Protein AF-A0A938YAT7-F1 (afdb_monomer)

Nearest PDB structures (foldseek):
  5trc-assembly2_B  TM=2.584E-01  e=5.306E-01  Saccharomyces cerevisiae S288C
  5trc-assembly1_A  TM=3.096E-01  e=1.487E+00  Saccharomyces cerevisiae S288C
  1mae-assembly1_H  TM=3.888E-01  e=3.179E+00  Paracoccus versutus
  5cs4-assembly3_A  TM=3.099E-01  e=1.848E+00  Saccharomyces cerevisiae S288C
  5i6e-assembly1_A  TM=2.614E-01  e=2.060E+00  Saccharomyces cerevisiae S288C

Radius of gyration: 23.25 Å; Cα contacts (8 Å, |Δi|>4): 622; chains: 1; bounding box: 53×36×71 Å

Mean predicted aligned error: 13.46 Å

Organism: NCBI:txid2803911

pLDDT: mean 73.28, std 17.45, range [28.14, 95.75]

Foldseek 3Di:
DDPLPFFCWDAWEDDDQWIKTKGWDPPWDWDFPDPDFDQDVNDGHGDTDTDTFIWIWTAGNQLDIDPDIHGDPPDPPQPPDDQDADCPPVCNQWSWDDSDDPDDDDAQKTKTFGHDDPDPDQQQTFIWMWGADPVPRDIDDIQTPGGFQWDYKDDDDQKIWIWGWHDDPVDNSDTWIFIKIQRRVVRDIDTSYGSSPDRCPVVTDDQDPADPCNVVLLVVLQVQQQCQCQNDDDPNGGHHLDNQKAPWHWDWDDDPQQIKIKIWIDGPVDPPAIEIEIDGQADRNRHGDDDPCPSVVVSVCVVVVVQPWDQDPVRHTYD

Secondary structure (DSSP, 8-state):
-----PPEEEEEEE-SSEEEEEEEEEEEEEEESSSSPEEETTEEE--EEEEEEEEEEEEETT-PBPS--EEPP-------------TTSS-TTEEE--------S--SEEEEEETT-S--SGGGSEEEEEEB-TTT-PBPPPEEEEESEEEEEEEETTEEEEEEEEESTT-TT-EEEEEEEEETTTTEEEEEEEGGG---GGGSPPP-PPPTTHHHHHHHHHHHHHGGGG-EEETTEEE-SSTTEEEEEEEEES-TTS-EEEEEEEETTSTT-EEEEEEESB-TTS-B---TTHHHHHHHHHHS-----EE-TTS-EE-

Sequence (319 aa):
MDVQLPGLPRSIRPVGTGVDIQLDVPPWHRRPLHTTPRIVDGVELGTWELVWSSRTVHVGEDGEVADAVGPAPVGPQAARGRWQHVPDSGFPWLDAHWLEGPPIQPPPWSAGWVRGGPRRRIWDRPVLVIGRDPATGISRPFIDVGSGSPGCRGADGEDFWLVVDREVDRTPSRLRSELIRVAGSTGTWSVLADLSTIDLGGHGWPLGSRPVDAASYERAALEEFGSAAQYWRSEGKHRPLVDDLTDVRAELLGTWPDTVVRLSFALGRTPGRRYVHAREVWGERGEPALGEYDLLFLHERLSTGMTDVREGSDGELLV

Solvent-accessible surface area (backbone atoms only — not comparable to full-atom values): 18465 Å² total; per-residue (Å²): 131,86,79,78,64,47,36,51,70,64,42,40,41,68,51,92,72,27,33,36,32,33,24,36,22,50,48,66,44,75,40,71,74,55,85,76,65,46,69,55,98,79,44,76,47,67,60,65,43,75,48,65,49,51,32,26,37,39,31,38,76,86,24,52,66,51,91,65,73,38,79,44,77,92,62,80,79,76,66,84,62,74,93,54,86,53,90,79,74,86,41,96,49,42,55,40,64,76,71,93,64,81,92,63,73,83,63,48,58,49,54,32,35,71,57,87,61,97,60,92,52,68,52,70,34,50,27,34,36,34,42,29,43,84,90,77,64,48,70,49,77,75,36,75,78,45,55,16,40,77,61,34,52,31,69,54,94,56,38,36,37,35,32,34,38,26,72,42,88,88,36,95,87,40,64,41,38,31,36,32,42,34,41,53,93,78,64,47,71,48,77,43,36,62,46,43,74,50,86,44,74,95,67,26,72,82,64,59,78,83,54,92,57,44,71,58,52,54,47,51,52,37,52,55,54,50,33,36,66,45,56,41,74,61,95,86,41,69,34,39,54,44,94,48,60,38,81,70,45,45,44,79,41,81,51,86,52,66,24,27,40,38,35,34,30,30,40,64,93,47,74,98,45,43,37,37,34,76,43,56,44,32,34,81,60,54,44,88,48,71,55,102,49,57,67,57,52,51,30,52,31,64,73,71,67,63,59,76,65,40,81,43,100,84,69,32,28,38,91

Structure (mmCIF, N/CA/C/O backbone):
data_AF-A0A938YAT7-F1
#
_entry.id   AF-A0A938YAT7-F1
#
loop_
_atom_site.group_PDB
_atom_site.id
_atom_site.type_symbol
_atom_site.label_atom_id
_atom_site.label_alt_id
_atom_site.label_comp_id
_atom_site.label_asym_id
_atom_site.label_entity_id
_atom_site.label_seq_id
_atom_site.pdbx_PDB_ins_code
_atom_site.Cartn_x
_atom_site.Cartn_y
_atom_site.Cartn_z
_atom_site.occupancy
_atom_site.B_iso_or_equiv
_atom_site.auth_seq_id
_atom_site.auth_comp_id
_atom_site.auth_asym_id
_atom_site.auth_atom_id
_atom_site.pdbx_PDB_model_num
ATOM 1 N N . MET A 1 1 ? 1.282 -14.490 11.835 1.00 28.92 1 MET A N 1
ATOM 2 C CA . MET A 1 1 ? 1.040 -14.493 10.380 1.00 28.92 1 MET A CA 1
ATOM 3 C C . MET A 1 1 ? 1.798 -13.282 9.914 1.00 28.92 1 MET A C 1
ATOM 5 O O . MET A 1 1 ? 1.344 -12.189 10.210 1.00 28.92 1 MET A O 1
ATOM 9 N N . ASP A 1 2 ? 2.992 -13.486 9.368 1.00 30.12 2 ASP A N 1
ATOM 10 C CA . ASP A 1 2 ? 3.891 -12.386 9.026 1.00 30.12 2 ASP A CA 1
ATOM 11 C C . ASP A 1 2 ? 3.224 -11.566 7.923 1.00 30.12 2 ASP A C 1
ATOM 13 O O . ASP A 1 2 ? 2.961 -12.070 6.827 1.00 30.12 2 ASP A O 1
ATOM 17 N N . VAL A 1 3 ? 2.835 -10.334 8.244 1.00 34.41 3 VAL A N 1
ATOM 18 C CA . VAL A 1 3 ? 2.261 -9.427 7.256 1.00 34.41 3 VAL A CA 1
ATOM 19 C C . VAL A 1 3 ? 3.424 -8.949 6.396 1.00 34.41 3 VAL A C 1
ATOM 21 O O . VAL A 1 3 ? 4.154 -8.036 6.769 1.00 34.41 3 VAL A O 1
ATOM 24 N N . GLN A 1 4 ? 3.624 -9.592 5.244 1.00 43.28 4 GLN A N 1
ATOM 25 C CA . GLN A 1 4 ? 4.483 -9.047 4.199 1.00 43.28 4 GLN A CA 1
ATOM 26 C C . GLN A 1 4 ? 3.854 -7.736 3.730 1.00 43.28 4 GLN A C 1
ATOM 28 O O . GLN A 1 4 ? 2.861 -7.727 3.002 1.00 43.28 4 GLN A O 1
ATOM 33 N N . LEU A 1 5 ? 4.397 -6.618 4.202 1.00 47.03 5 LEU A N 1
ATOM 34 C CA . LEU A 1 5 ? 4.088 -5.319 3.634 1.00 47.03 5 LEU A CA 1
ATOM 35 C C . LEU A 1 5 ? 4.912 -5.205 2.343 1.00 47.03 5 LEU A C 1
ATOM 37 O O . LEU A 1 5 ? 6.145 -5.210 2.413 1.00 47.03 5 LEU A O 1
ATOM 41 N N . PRO A 1 6 ? 4.267 -5.160 1.165 1.00 56.28 6 PRO A N 1
ATOM 42 C CA . PRO A 1 6 ? 4.991 -5.125 -0.092 1.00 56.28 6 PRO A CA 1
ATOM 43 C C . PRO A 1 6 ? 5.802 -3.834 -0.168 1.00 56.28 6 PRO A C 1
ATOM 45 O O . PRO A 1 6 ? 5.319 -2.756 0.195 1.00 56.28 6 PRO A O 1
ATOM 48 N N . GLY A 1 7 ? 7.046 -3.938 -0.632 1.00 62.31 7 GLY A N 1
ATOM 49 C CA . GLY A 1 7 ? 7.855 -2.750 -0.852 1.00 62.31 7 GLY A CA 1
ATOM 50 C C . GLY A 1 7 ? 7.194 -1.853 -1.891 1.00 62.31 7 GLY A C 1
ATOM 51 O O . GLY A 1 7 ? 6.806 -2.330 -2.956 1.00 62.31 7 GLY A O 1
ATOM 52 N N . LEU A 1 8 ? 7.057 -0.558 -1.600 1.00 72.88 8 LEU A N 1
ATOM 53 C CA . LEU A 1 8 ? 6.429 0.364 -2.545 1.00 72.88 8 LEU A CA 1
ATOM 54 C C . LEU A 1 8 ? 7.444 0.744 -3.631 1.00 72.88 8 LEU A C 1
ATOM 56 O O . LEU A 1 8 ? 8.482 1.334 -3.317 1.00 72.88 8 LEU A O 1
ATOM 60 N N . PRO A 1 9 ? 7.184 0.429 -4.906 1.00 78.06 9 PRO A N 1
ATOM 61 C CA . PRO A 1 9 ? 8.131 0.706 -5.969 1.00 78.06 9 PRO A CA 1
ATOM 62 C C . PRO A 1 9 ? 8.243 2.205 -6.241 1.00 78.06 9 PRO A C 1
ATOM 64 O O . PRO A 1 9 ? 7.258 2.921 -6.418 1.00 78.06 9 PRO A O 1
ATOM 67 N N . ARG A 1 10 ? 9.486 2.683 -6.290 1.00 77.62 10 ARG A N 1
ATOM 68 C CA . ARG A 1 10 ? 9.827 4.105 -6.360 1.00 77.62 10 ARG A CA 1
ATOM 69 C C . ARG A 1 10 ? 10.434 4.504 -7.692 1.00 77.62 10 ARG A C 1
ATOM 71 O O . ARG A 1 10 ? 10.085 5.544 -8.246 1.00 77.62 10 ARG A O 1
ATOM 78 N N . SER A 1 11 ? 11.359 3.702 -8.201 1.00 81.31 11 SER A N 1
ATOM 79 C CA . SER A 1 11 ? 12.017 3.951 -9.479 1.00 81.31 11 SER A CA 1
ATOM 80 C C . SER A 1 11 ? 12.349 2.635 -10.170 1.00 81.31 11 SER A C 1
ATOM 82 O O . SER A 1 11 ? 12.509 1.608 -9.513 1.00 81.31 11 SER A O 1
ATOM 84 N N . ILE A 1 12 ? 12.413 2.682 -11.499 1.00 84.62 12 ILE A N 1
ATOM 85 C CA . ILE A 1 12 ? 12.887 1.588 -12.342 1.00 84.62 12 ILE A CA 1
ATOM 86 C C . ILE A 1 12 ? 14.059 2.127 -13.143 1.00 84.62 12 ILE A C 1
ATOM 88 O O . ILE A 1 12 ? 13.980 3.214 -13.722 1.00 84.62 12 ILE A O 1
ATOM 92 N N . ARG A 1 13 ? 15.134 1.353 -13.201 1.00 88.06 13 ARG A N 1
ATOM 93 C CA . ARG A 1 13 ? 16.298 1.634 -14.023 1.00 88.06 13 ARG A CA 1
ATOM 94 C C . ARG A 1 13 ? 16.648 0.386 -14.831 1.00 88.06 13 ARG A C 1
ATOM 96 O O . ARG A 1 13 ? 17.031 -0.609 -14.231 1.00 88.06 13 ARG A O 1
ATOM 103 N N . PRO A 1 14 ? 16.573 0.427 -16.165 1.00 86.88 14 PRO A N 1
ATOM 104 C CA . PRO A 1 14 ? 17.103 -0.649 -16.995 1.00 86.88 14 PRO A CA 1
ATOM 105 C C . PRO A 1 14 ? 18.610 -0.821 -16.784 1.00 86.88 14 PRO A C 1
ATOM 107 O O . PRO A 1 14 ? 19.353 0.168 -16.752 1.00 86.88 14 PRO A O 1
ATOM 110 N N . VAL A 1 15 ? 19.050 -2.066 -16.593 1.00 87.44 15 VAL A N 1
ATOM 111 C CA . VAL A 1 15 ? 20.457 -2.433 -16.381 1.00 87.44 15 VAL A CA 1
ATOM 112 C C . VAL A 1 15 ? 20.720 -3.792 -17.020 1.00 87.44 15 VAL A C 1
ATOM 114 O O . VAL A 1 15 ? 20.233 -4.814 -16.545 1.00 87.44 15 VAL A O 1
ATOM 117 N N . GLY A 1 16 ? 21.544 -3.816 -18.071 1.00 87.62 16 GLY A N 1
ATOM 118 C CA . GLY A 1 16 ? 21.910 -5.061 -18.747 1.00 87.62 16 GLY A CA 1
ATOM 119 C C . GLY A 1 16 ? 20.681 -5.786 -19.301 1.00 87.62 16 GLY A C 1
ATOM 120 O O . GLY A 1 16 ? 19.931 -5.207 -20.074 1.00 87.62 16 GLY A O 1
ATOM 121 N N . THR A 1 17 ? 20.489 -7.042 -18.897 1.00 86.81 17 THR A N 1
ATOM 122 C CA . THR A 1 17 ? 19.386 -7.922 -19.326 1.00 86.81 17 THR A CA 1
ATOM 123 C C . THR A 1 17 ? 18.217 -7.906 -18.337 1.00 86.81 17 THR A C 1
ATOM 125 O O . THR A 1 17 ? 17.656 -8.952 -18.007 1.00 86.81 17 THR A O 1
ATOM 128 N N . GLY A 1 18 ? 17.906 -6.752 -17.755 1.00 90.56 18 GLY A N 1
ATOM 129 C CA . GLY A 1 18 ? 16.902 -6.652 -16.703 1.00 90.56 18 GLY A CA 1
ATOM 130 C C . GLY A 1 18 ? 16.683 -5.224 -16.231 1.00 90.56 18 GLY A C 1
ATOM 131 O O . GLY A 1 18 ? 17.067 -4.249 -16.886 1.00 90.56 18 GLY A O 1
ATOM 132 N N . VAL A 1 19 ? 16.056 -5.098 -15.068 1.00 91.56 19 VAL A N 1
ATOM 133 C CA . VAL A 1 19 ? 15.796 -3.812 -14.427 1.00 91.56 19 VAL A CA 1
ATOM 134 C C . VAL A 1 19 ? 16.141 -3.840 -12.950 1.00 91.56 19 VAL A C 1
ATOM 136 O O . VAL A 1 19 ? 15.796 -4.760 -12.219 1.00 91.56 19 VAL A O 1
ATOM 139 N N . ASP A 1 20 ? 16.759 -2.762 -12.497 1.00 91.12 20 ASP A N 1
ATOM 140 C CA . ASP A 1 20 ? 16.884 -2.439 -11.088 1.00 91.12 20 ASP A CA 1
ATOM 141 C C . ASP A 1 20 ? 15.637 -1.671 -10.648 1.00 91.12 20 ASP A C 1
ATOM 143 O O . ASP A 1 20 ? 15.304 -0.614 -11.196 1.00 91.12 20 ASP A O 1
ATOM 147 N N . ILE A 1 21 ? 14.950 -2.192 -9.638 1.00 87.06 21 ILE A N 1
ATOM 148 C CA . ILE A 1 21 ? 13.774 -1.572 -9.037 1.00 87.06 21 ILE A CA 1
ATOM 149 C C . ILE A 1 21 ? 14.137 -1.112 -7.641 1.00 87.06 21 ILE A C 1
ATOM 151 O O . ILE A 1 21 ? 14.547 -1.898 -6.788 1.00 87.06 21 ILE A O 1
ATOM 155 N N . GLN A 1 22 ? 13.948 0.177 -7.391 1.00 86.56 22 GLN A N 1
ATOM 156 C CA . GLN A 1 22 ? 14.029 0.709 -6.045 1.00 86.56 22 GLN A CA 1
ATOM 157 C C . GLN A 1 22 ? 12.688 0.491 -5.344 1.00 86.56 22 GLN A C 1
ATOM 159 O O . GLN A 1 22 ? 11.690 1.092 -5.736 1.00 86.56 22 GLN A O 1
ATOM 164 N N . LEU A 1 23 ? 12.679 -0.332 -4.301 1.00 83.31 23 LEU A N 1
ATOM 165 C CA . LEU A 1 23 ? 11.528 -0.600 -3.445 1.00 83.31 23 LEU A CA 1
ATOM 166 C C . LEU A 1 23 ? 11.723 0.106 -2.102 1.00 83.31 23 LEU A C 1
ATOM 168 O O . LEU A 1 23 ? 12.770 -0.038 -1.466 1.00 83.31 23 LEU A O 1
ATOM 172 N N . ASP A 1 24 ? 10.735 0.882 -1.670 1.00 77.00 24 ASP A N 1
ATOM 173 C CA . ASP A 1 24 ? 10.691 1.416 -0.312 1.00 77.00 24 ASP A CA 1
ATOM 174 C C . ASP A 1 24 ? 10.359 0.272 0.644 1.00 77.00 24 ASP A C 1
ATOM 176 O O . ASP A 1 24 ? 9.369 -0.429 0.455 1.00 77.00 24 ASP A O 1
ATOM 180 N N . VAL A 1 25 ? 11.203 0.069 1.649 1.00 72.12 25 VAL A N 1
ATOM 181 C CA . VAL A 1 25 ? 11.036 -1.003 2.620 1.00 72.12 25 VAL A CA 1
ATOM 182 C C . VAL A 1 25 ? 10.192 -0.488 3.780 1.00 72.12 25 VAL A C 1
ATOM 184 O O . VAL A 1 25 ? 10.599 0.475 4.439 1.00 72.12 25 VAL A O 1
ATOM 187 N N . PRO A 1 26 ? 9.039 -1.108 4.056 1.00 64.44 26 PRO A N 1
ATOM 188 C CA . PRO A 1 26 ? 8.310 -0.847 5.281 1.00 64.44 26 PRO A CA 1
ATOM 189 C C . PRO A 1 26 ? 9.115 -1.361 6.489 1.00 64.44 26 PRO A C 1
ATOM 191 O O . PRO A 1 26 ? 9.806 -2.377 6.389 1.00 64.44 26 PRO A O 1
ATOM 194 N N . PRO A 1 27 ? 9.049 -0.688 7.643 1.00 57.31 27 PRO A N 1
ATOM 195 C CA . PRO A 1 27 ? 8.242 0.500 7.922 1.00 57.31 27 PRO A CA 1
ATOM 196 C C . PRO A 1 27 ? 8.768 1.836 7.340 1.00 57.31 27 PRO A C 1
ATOM 198 O O . PRO A 1 27 ? 9.974 2.084 7.275 1.00 57.31 27 PRO A O 1
ATOM 201 N N . TRP A 1 28 ? 7.837 2.726 6.981 1.00 61.62 28 TRP A N 1
ATOM 202 C CA . TRP A 1 28 ? 7.992 4.120 6.558 1.00 61.62 28 TRP A CA 1
ATOM 203 C C . TRP A 1 28 ? 7.483 5.059 7.668 1.00 61.62 28 TRP A C 1
ATOM 205 O O . TRP A 1 28 ? 6.301 5.240 7.926 1.00 61.62 28 TRP A O 1
ATOM 215 N N . HIS A 1 29 ? 8.401 5.740 8.334 1.00 58.00 29 HIS A N 1
ATOM 216 C CA . HIS A 1 29 ? 8.102 6.575 9.487 1.00 58.00 29 HIS A CA 1
ATOM 217 C C . HIS A 1 29 ? 7.623 7.971 9.085 1.00 58.00 29 HIS A C 1
ATOM 219 O O . HIS A 1 29 ? 8.336 8.701 8.407 1.00 58.00 29 HIS A O 1
ATOM 225 N N . ARG A 1 30 ? 6.476 8.420 9.597 1.00 53.16 30 ARG A N 1
ATOM 226 C CA . ARG A 1 30 ? 6.080 9.836 9.538 1.00 53.16 30 ARG A CA 1
ATOM 227 C C . ARG A 1 30 ? 6.566 10.578 10.786 1.00 53.16 30 ARG A C 1
ATOM 229 O O . ARG A 1 30 ? 6.193 10.257 11.906 1.00 53.16 30 ARG A O 1
ATOM 236 N N . ARG A 1 31 ? 7.393 11.601 10.603 1.00 57.81 31 ARG A N 1
ATOM 237 C CA . ARG A 1 31 ? 7.843 12.533 11.638 1.00 57.81 31 ARG A CA 1
ATOM 238 C C . ARG A 1 31 ? 7.182 13.890 11.408 1.00 57.81 31 ARG A C 1
ATOM 240 O O . ARG A 1 31 ? 7.302 14.411 10.306 1.00 57.81 31 ARG A O 1
ATOM 247 N N . PRO A 1 32 ? 6.530 14.523 12.387 1.00 55.72 32 PRO A N 1
ATOM 248 C CA . PRO A 1 32 ? 6.066 15.894 12.203 1.00 55.72 32 PRO A CA 1
ATOM 249 C C . PRO A 1 32 ? 7.278 16.835 12.067 1.00 55.72 32 PRO A C 1
ATOM 251 O O . PRO A 1 32 ? 8.190 16.809 12.895 1.00 55.72 32 PRO A O 1
ATOM 254 N N . LEU A 1 33 ? 7.311 17.651 11.007 1.00 54.34 33 LEU A N 1
ATOM 255 C CA . LEU A 1 33 ? 8.403 18.606 10.739 1.00 54.34 33 LEU A CA 1
ATOM 256 C C . LEU A 1 33 ? 8.333 19.859 11.629 1.00 54.34 33 LEU A C 1
ATOM 258 O O . LEU A 1 33 ? 9.331 20.558 11.807 1.00 54.34 33 LEU A O 1
ATOM 262 N N . HIS A 1 34 ? 7.162 20.145 12.198 1.00 62.53 34 HIS A N 1
ATOM 263 C CA . HIS A 1 34 ? 6.909 21.276 13.091 1.00 62.53 34 HIS A CA 1
ATOM 264 C C . HIS A 1 34 ? 6.215 20.805 14.376 1.00 62.53 34 HIS A C 1
ATOM 266 O O . HIS A 1 34 ? 5.669 19.703 14.422 1.00 62.53 34 HIS A O 1
ATOM 272 N N . THR A 1 35 ? 6.255 21.625 15.431 1.00 57.66 35 THR A N 1
ATOM 273 C CA . THR A 1 35 ? 5.592 21.325 16.707 1.00 57.66 35 THR A CA 1
ATOM 274 C C . THR A 1 35 ? 4.085 21.137 16.532 1.00 57.66 35 THR A C 1
ATOM 276 O O . THR A 1 35 ? 3.446 21.881 15.796 1.00 57.66 35 THR A O 1
ATOM 279 N N . THR A 1 36 ? 3.580 20.122 17.237 1.00 57.38 36 THR A N 1
ATOM 280 C CA . THR A 1 36 ? 2.196 19.652 17.405 1.00 57.38 36 THR A CA 1
ATOM 281 C C . THR A 1 36 ? 1.288 19.775 16.167 1.00 57.38 36 THR A C 1
ATOM 283 O O . THR A 1 36 ? 0.792 20.869 15.881 1.00 57.38 36 THR A O 1
ATOM 286 N N . PRO A 1 37 ? 1.015 18.672 15.444 1.00 60.94 37 PRO A N 1
ATOM 287 C CA . PRO A 1 37 ? 0.035 18.671 14.358 1.00 60.94 37 PRO A CA 1
ATOM 288 C C . PRO A 1 37 ? -1.325 19.222 14.815 1.00 60.94 37 PRO A C 1
ATOM 290 O O . PRO A 1 37 ? -1.744 19.039 15.960 1.00 60.94 37 PRO A O 1
ATOM 293 N N . ARG A 1 38 ? -2.011 19.943 13.922 1.00 60.06 38 ARG A N 1
ATOM 294 C CA . ARG A 1 38 ? -3.341 20.497 14.196 1.00 60.06 38 ARG A CA 1
ATOM 295 C C . ARG A 1 38 ? -4.390 19.451 13.868 1.00 60.06 38 ARG A C 1
ATOM 297 O O . ARG A 1 38 ? -4.466 19.012 12.731 1.00 60.06 38 ARG A O 1
ATOM 304 N N . ILE A 1 39 ? -5.239 19.116 14.826 1.00 57.19 39 ILE A N 1
ATOM 305 C CA . ILE A 1 39 ? -6.385 18.239 14.593 1.00 57.19 39 ILE A CA 1
ATOM 306 C C . ILE A 1 39 ? -7.583 19.123 14.218 1.00 57.19 39 ILE A C 1
ATOM 308 O O . ILE A 1 39 ? -7.988 19.970 15.014 1.00 57.19 39 ILE A O 1
ATOM 312 N N . VAL A 1 40 ? -8.118 18.974 13.003 1.00 51.41 40 VAL A N 1
ATOM 313 C CA . VAL A 1 40 ? -9.310 19.698 12.516 1.00 51.41 40 VAL A CA 1
ATOM 314 C C . VAL A 1 40 ? -10.302 18.672 12.000 1.00 51.41 40 VAL A C 1
ATOM 316 O O . VAL A 1 40 ? -9.961 17.911 11.101 1.00 51.41 40 VAL A O 1
ATOM 319 N N . ASP A 1 41 ? -11.494 18.624 12.598 1.00 50.44 41 ASP A N 1
ATOM 320 C CA . ASP A 1 41 ? -12.506 17.588 12.327 1.00 50.44 41 ASP A CA 1
ATOM 321 C C . ASP A 1 41 ? -11.899 16.178 12.425 1.00 50.44 41 ASP A C 1
ATOM 323 O O . ASP A 1 41 ? -12.104 15.295 11.600 1.00 50.44 41 ASP A O 1
ATOM 327 N N . GLY A 1 42 ? -11.006 16.039 13.411 1.00 42.44 42 GLY A N 1
ATOM 328 C CA . GLY A 1 42 ? -10.210 14.851 13.662 1.00 42.44 42 GLY A CA 1
ATOM 329 C C . GLY A 1 42 ? -9.192 14.474 12.556 1.00 42.44 42 GLY A C 1
ATOM 330 O O . GLY A 1 42 ? -8.349 13.598 12.732 1.00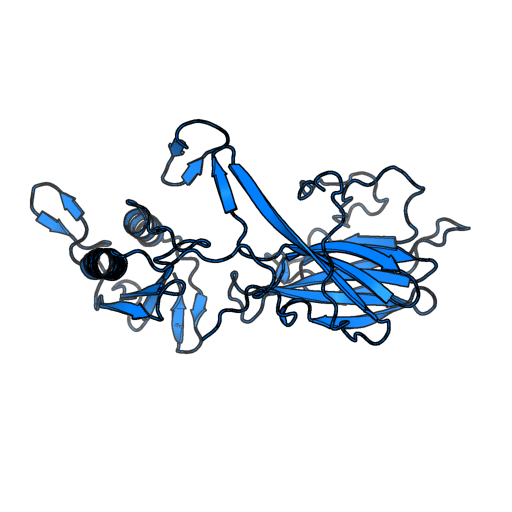 42.44 42 GLY A O 1
ATOM 331 N N . VAL A 1 43 ? -9.134 15.193 11.442 1.00 45.44 43 VAL A N 1
ATOM 332 C CA . VAL A 1 43 ? -8.031 15.032 10.495 1.00 45.44 43 VAL A CA 1
ATOM 333 C C . VAL A 1 43 ? -6.780 15.690 11.070 1.00 45.44 43 VAL A C 1
ATOM 335 O O . VAL A 1 43 ? -6.761 16.879 11.397 1.00 45.44 43 VAL A O 1
ATOM 338 N N . GLU A 1 44 ? -5.710 14.910 11.180 1.00 49.84 44 GLU A N 1
ATOM 339 C CA . GLU A 1 44 ? -4.407 15.397 11.609 1.00 49.84 44 GLU A CA 1
ATOM 340 C C . GLU A 1 44 ? -3.734 16.179 10.466 1.00 49.84 44 GLU A C 1
ATOM 342 O O . GLU A 1 44 ? -3.170 15.621 9.521 1.00 49.84 44 GLU A O 1
ATOM 347 N N . LEU A 1 45 ? -3.822 17.505 10.532 1.00 52.84 45 LEU A N 1
ATOM 348 C CA . LEU A 1 45 ? -3.233 18.431 9.575 1.00 52.84 45 LEU A CA 1
ATOM 349 C C . LEU A 1 45 ? -1.843 18.858 10.053 1.00 52.84 45 LEU A C 1
ATOM 351 O O . LEU A 1 45 ? -1.672 19.547 11.062 1.00 52.84 45 LEU A O 1
ATOM 355 N N . GLY A 1 46 ? -0.828 18.483 9.283 1.00 58.84 46 GLY A N 1
ATOM 356 C CA . GLY A 1 46 ? 0.557 18.816 9.573 1.00 58.84 46 GLY A CA 1
ATOM 357 C C . GLY A 1 46 ? 1.465 18.580 8.377 1.00 58.84 46 GLY A C 1
ATOM 358 O O . GLY A 1 46 ? 1.104 17.896 7.418 1.00 58.84 46 GLY A O 1
ATOM 359 N N . THR A 1 47 ? 2.659 19.163 8.440 1.00 53.97 47 THR A N 1
ATOM 360 C CA . THR A 1 47 ? 3.743 18.809 7.527 1.00 53.97 47 THR A CA 1
ATOM 361 C C . THR A 1 47 ? 4.506 17.644 8.137 1.00 53.97 47 THR A C 1
ATOM 363 O O . THR A 1 47 ? 5.001 17.741 9.262 1.00 53.97 47 THR A O 1
ATOM 366 N N . TRP A 1 48 ? 4.615 16.558 7.382 1.00 54.31 48 TRP A N 1
ATOM 367 C CA . TRP A 1 48 ? 5.272 15.331 7.805 1.00 54.31 48 TRP A CA 1
ATOM 368 C C . TRP A 1 48 ? 6.532 15.102 6.974 1.00 54.31 48 TRP A C 1
ATOM 370 O O . TRP A 1 48 ? 6.507 15.210 5.750 1.00 54.31 48 TRP A O 1
ATOM 380 N N . GLU A 1 49 ? 7.627 14.767 7.636 1.00 57.47 49 GLU A N 1
ATOM 381 C CA . GLU A 1 49 ? 8.774 14.097 7.044 1.00 57.47 49 GLU A CA 1
ATOM 382 C C . GLU A 1 49 ? 8.477 12.601 7.041 1.00 57.47 49 GLU A C 1
ATOM 384 O O . GLU A 1 49 ? 8.332 11.982 8.088 1.00 57.47 49 GLU A O 1
ATOM 389 N N . LEU A 1 50 ? 8.373 12.015 5.857 1.00 54.81 50 LEU A N 1
ATOM 390 C CA . LEU A 1 50 ? 8.378 10.568 5.718 1.00 54.81 50 LEU A CA 1
ATOM 391 C C . LEU A 1 50 ? 9.849 10.111 5.702 1.00 54.81 50 LEU A C 1
ATOM 393 O O . LEU A 1 50 ? 10.668 10.666 4.971 1.00 54.81 50 LEU A O 1
ATOM 397 N N . VAL A 1 51 ? 10.194 9.119 6.514 1.00 59.34 51 VAL A N 1
ATOM 398 C CA . VAL A 1 51 ? 11.523 8.518 6.639 1.00 59.34 51 VAL A CA 1
ATOM 399 C C . VAL A 1 51 ? 11.378 7.044 6.320 1.00 59.34 51 VAL A C 1
ATOM 401 O O . VAL A 1 51 ? 10.715 6.308 7.037 1.00 59.34 51 VAL A O 1
ATOM 404 N N . TRP A 1 52 ? 12.011 6.595 5.254 1.00 66.88 52 TRP A N 1
ATOM 405 C CA . TRP A 1 52 ? 11.956 5.207 4.819 1.00 66.88 52 TRP A CA 1
ATOM 406 C C . TRP A 1 52 ? 13.355 4.746 4.431 1.00 66.88 52 TRP A C 1
ATOM 408 O O . TRP A 1 52 ? 14.225 5.567 4.124 1.00 66.88 52 TRP A O 1
ATOM 418 N N . SER A 1 53 ? 13.597 3.439 4.467 1.00 70.75 53 SER A N 1
ATOM 419 C CA . SER A 1 53 ? 14.741 2.858 3.768 1.00 70.75 53 SER A CA 1
ATOM 420 C C . SER A 1 53 ? 14.274 2.395 2.392 1.00 70.75 53 SER A C 1
ATOM 422 O O . SER A 1 53 ? 13.123 2.014 2.213 1.00 70.75 53 SER A O 1
ATOM 424 N N . SER A 1 54 ? 15.150 2.452 1.394 1.00 77.88 54 SER A N 1
ATOM 425 C CA . SER A 1 54 ? 14.875 1.827 0.102 1.00 77.88 54 SER A CA 1
ATOM 426 C C . SER A 1 54 ? 15.938 0.780 -0.187 1.00 77.88 54 SER A C 1
ATOM 428 O O . SER A 1 54 ? 17.115 0.940 0.166 1.00 77.88 54 SER A O 1
ATOM 430 N N . ARG A 1 55 ? 15.531 -0.272 -0.882 1.00 83.88 55 ARG A N 1
ATOM 431 C CA . ARG A 1 55 ? 16.428 -1.282 -1.428 1.00 83.88 55 ARG A CA 1
ATOM 432 C C . ARG A 1 55 ? 16.311 -1.331 -2.930 1.00 83.88 55 ARG A C 1
ATOM 434 O O . ARG A 1 55 ? 15.271 -1.000 -3.483 1.00 83.88 55 ARG A O 1
ATOM 441 N N . THR A 1 56 ? 17.404 -1.708 -3.571 1.00 88.00 56 THR A N 1
ATOM 442 C CA . THR A 1 56 ? 17.393 -2.023 -4.995 1.00 88.00 56 THR A CA 1
ATOM 443 C C . THR A 1 56 ? 17.307 -3.525 -5.145 1.00 88.00 56 THR A C 1
ATOM 445 O O . THR A 1 56 ? 18.088 -4.252 -4.529 1.00 88.00 56 THR A O 1
ATOM 448 N N . VAL A 1 57 ? 16.351 -3.960 -5.949 1.00 89.75 57 VAL A N 1
ATOM 449 C CA . VAL A 1 57 ? 16.144 -5.351 -6.318 1.00 89.75 57 VAL A CA 1
ATOM 450 C C . VAL A 1 57 ? 16.293 -5.451 -7.825 1.00 89.75 57 VAL A C 1
ATOM 452 O O . VAL A 1 57 ? 15.680 -4.672 -8.553 1.00 89.75 57 VAL A O 1
ATOM 455 N N . HIS A 1 58 ? 17.121 -6.381 -8.285 1.00 93.25 58 HIS A N 1
ATOM 456 C CA . HIS A 1 58 ? 17.271 -6.647 -9.707 1.00 93.25 58 HIS A CA 1
ATOM 457 C C . HIS A 1 58 ? 16.237 -7.683 -10.149 1.00 93.25 58 HIS A C 1
ATOM 459 O O . HIS A 1 58 ? 16.114 -8.736 -9.523 1.00 93.25 58 HIS A O 1
ATOM 465 N N . VAL A 1 59 ? 15.515 -7.382 -11.224 1.00 92.12 59 VAL A N 1
ATOM 466 C CA . VAL A 1 59 ? 14.579 -8.295 -11.881 1.00 92.12 59 VAL A CA 1
ATOM 467 C C . VAL A 1 59 ? 15.085 -8.561 -13.293 1.00 92.12 59 VAL A C 1
ATOM 469 O O . VAL A 1 59 ? 15.199 -7.631 -14.096 1.00 92.12 59 VAL A O 1
ATOM 472 N N . GLY A 1 60 ? 15.396 -9.822 -13.582 1.00 92.25 60 GLY A N 1
ATOM 473 C CA . GLY A 1 60 ? 15.845 -10.272 -14.894 1.00 92.25 60 GLY A CA 1
ATOM 474 C C . GLY A 1 60 ? 14.756 -10.172 -15.965 1.00 92.25 60 GLY A C 1
ATOM 475 O O . GLY A 1 60 ? 13.572 -9.977 -15.686 1.00 92.25 60 GLY A O 1
ATOM 476 N N . GLU A 1 61 ? 15.156 -10.314 -17.227 1.00 89.88 61 GLU A N 1
ATOM 477 C CA . GLU A 1 61 ? 14.244 -10.332 -18.379 1.00 89.88 61 GLU A CA 1
ATOM 478 C C . GLU A 1 61 ? 13.219 -11.475 -18.364 1.00 89.88 61 GLU A C 1
ATOM 480 O O . GLU A 1 61 ? 12.163 -11.356 -18.989 1.00 89.88 61 GLU A O 1
ATOM 485 N N . ASP A 1 62 ? 13.530 -12.563 -17.668 1.00 90.69 62 ASP A N 1
ATOM 486 C CA . ASP A 1 62 ? 12.663 -13.715 -17.417 1.00 90.69 62 ASP A CA 1
ATOM 487 C C . ASP A 1 62 ? 11.745 -13.530 -16.199 1.00 90.69 62 ASP A C 1
ATOM 489 O O . ASP A 1 62 ? 10.890 -14.377 -15.942 1.00 90.69 62 ASP A O 1
ATOM 493 N N . GLY A 1 63 ? 11.884 -12.412 -15.481 1.00 89.06 63 GLY A N 1
ATOM 494 C CA . GLY A 1 63 ? 11.140 -12.133 -14.261 1.00 89.06 63 GLY A CA 1
ATOM 495 C C . GLY A 1 63 ? 11.779 -12.693 -12.992 1.00 89.06 63 GLY A C 1
ATOM 496 O O . GLY A 1 63 ? 11.217 -12.495 -11.913 1.00 89.06 63 GLY A O 1
ATOM 497 N N . GLU A 1 64 ? 12.940 -13.355 -13.081 1.00 90.94 64 GLU A N 1
ATOM 498 C CA . GLU A 1 64 ? 13.639 -13.832 -11.891 1.00 90.94 64 GLU A CA 1
ATOM 499 C C . GLU A 1 64 ? 14.135 -12.649 -11.055 1.00 90.94 64 GLU A C 1
ATOM 501 O O . GLU A 1 64 ? 14.797 -11.725 -11.537 1.00 90.94 64 GLU A O 1
ATOM 506 N N . VAL A 1 65 ? 13.787 -12.673 -9.772 1.00 87.44 65 VAL A N 1
ATOM 507 C CA . VAL A 1 65 ? 14.235 -11.685 -8.796 1.00 87.44 65 VAL A CA 1
ATOM 508 C C . VAL A 1 65 ? 15.562 -12.167 -8.228 1.00 87.44 65 VAL A C 1
ATOM 510 O O . VAL A 1 65 ? 15.623 -13.245 -7.644 1.00 87.44 65 VAL A O 1
ATOM 513 N N . ALA A 1 66 ? 16.625 -11.381 -8.390 1.00 84.38 66 ALA A N 1
ATOM 514 C CA . ALA A 1 66 ? 17.929 -11.749 -7.856 1.00 84.38 66 ALA A CA 1
ATOM 515 C C . ALA A 1 66 ? 17.896 -11.830 -6.319 1.00 84.38 66 ALA A C 1
ATOM 517 O O . ALA A 1 66 ? 17.363 -10.938 -5.658 1.00 84.38 66 ALA A O 1
ATOM 518 N N . ASP A 1 67 ? 18.565 -12.839 -5.750 1.00 71.94 67 ASP A N 1
ATOM 519 C CA . ASP A 1 67 ? 18.666 -13.039 -4.293 1.00 71.94 67 ASP A CA 1
ATOM 520 C C . ASP A 1 67 ? 19.316 -11.849 -3.560 1.00 71.94 67 ASP A C 1
ATOM 522 O O . ASP A 1 67 ? 19.118 -11.637 -2.362 1.00 71.94 67 ASP A O 1
ATOM 526 N N . ALA A 1 68 ? 20.143 -11.071 -4.265 1.00 69.38 68 ALA A N 1
ATOM 527 C CA . ALA A 1 68 ? 20.893 -9.968 -3.687 1.00 69.38 68 ALA A CA 1
ATOM 528 C C . ALA A 1 68 ? 20.075 -8.668 -3.680 1.00 69.38 68 ALA A C 1
ATOM 530 O O . ALA A 1 68 ? 19.915 -7.997 -4.699 1.00 69.38 68 ALA A O 1
ATOM 531 N N . VAL A 1 69 ? 19.645 -8.260 -2.487 1.00 77.06 69 VAL A N 1
ATOM 532 C CA . VAL A 1 69 ? 19.006 -6.965 -2.237 1.00 77.06 69 VAL A CA 1
ATOM 533 C C . VAL A 1 69 ? 20.071 -5.927 -1.860 1.00 77.06 69 VAL A C 1
ATOM 535 O O . VAL A 1 69 ? 20.715 -6.009 -0.811 1.00 77.06 69 VAL A O 1
ATOM 538 N N . GLY A 1 70 ? 20.276 -4.928 -2.720 1.00 75.88 70 GLY A N 1
ATOM 539 C CA . GLY A 1 70 ? 21.298 -3.893 -2.541 1.00 75.88 70 GLY A CA 1
ATOM 540 C C . GLY A 1 70 ? 20.795 -2.649 -1.794 1.00 75.88 70 GLY A C 1
ATOM 541 O O . GLY A 1 70 ? 19.594 -2.354 -1.795 1.00 75.88 70 GLY A O 1
ATOM 542 N N . PRO A 1 71 ? 21.682 -1.851 -1.165 1.00 72.19 71 PRO A N 1
ATOM 543 C CA . PRO A 1 71 ? 21.312 -0.509 -0.726 1.00 72.19 71 PRO A CA 1
ATOM 544 C C . PRO A 1 71 ? 20.931 0.341 -1.944 1.00 72.19 71 PRO A C 1
ATOM 546 O O . PRO A 1 71 ? 21.650 0.354 -2.941 1.00 72.19 71 PRO A O 1
ATOM 549 N N . ALA A 1 72 ? 19.814 1.068 -1.867 1.00 66.06 72 ALA A N 1
ATOM 550 C CA . ALA A 1 72 ? 19.504 2.041 -2.905 1.00 66.06 72 ALA A CA 1
ATOM 551 C C . ALA A 1 72 ? 20.554 3.167 -2.898 1.00 66.06 72 ALA A C 1
ATOM 553 O O . ALA A 1 72 ? 20.916 3.646 -1.816 1.00 66.06 72 ALA A O 1
ATOM 554 N N . PRO A 1 73 ? 21.056 3.605 -4.068 1.00 64.88 73 PRO A N 1
ATOM 555 C CA . PRO A 1 73 ? 21.942 4.757 -4.127 1.00 64.88 73 PRO A CA 1
ATOM 556 C C . PRO A 1 73 ? 21.246 5.968 -3.496 1.00 64.88 73 PRO A C 1
ATOM 558 O O . PRO A 1 73 ? 20.051 6.189 -3.705 1.00 64.88 73 PRO A O 1
ATOM 561 N N . VAL A 1 74 ? 21.998 6.756 -2.719 1.00 52.25 74 VAL A N 1
ATOM 562 C CA . VAL A 1 74 ? 21.516 8.018 -2.141 1.00 52.25 74 VAL A CA 1
ATOM 563 C C . VAL A 1 74 ? 21.347 9.019 -3.284 1.00 52.25 74 VAL A C 1
ATOM 565 O O . VAL A 1 74 ? 22.246 9.790 -3.607 1.00 52.25 74 VAL A O 1
ATOM 568 N N . GLY A 1 75 ? 20.212 8.935 -3.968 1.00 48.19 75 GLY A N 1
ATOM 569 C CA . GLY A 1 75 ? 19.784 9.901 -4.966 1.00 48.19 75 GLY A CA 1
ATOM 570 C C . GLY A 1 75 ? 18.998 11.037 -4.315 1.00 48.19 75 GLY A C 1
ATOM 571 O O . GLY A 1 75 ? 18.480 10.863 -3.205 1.00 48.19 75 GLY A O 1
ATOM 572 N N . PRO A 1 76 ? 18.870 12.197 -4.988 1.00 39.19 76 PRO A N 1
ATOM 573 C CA . PRO A 1 76 ? 17.903 13.201 -4.572 1.00 39.19 76 PRO A CA 1
ATOM 574 C C . PRO A 1 76 ? 16.549 12.520 -4.377 1.00 39.19 76 PRO A C 1
ATOM 576 O O . PRO A 1 76 ? 16.164 11.644 -5.154 1.00 39.19 76 PRO A O 1
ATOM 579 N N . GLN A 1 77 ? 15.864 12.891 -3.297 1.00 42.47 77 GLN A N 1
ATOM 580 C CA . GLN A 1 77 ? 14.546 12.380 -2.962 1.00 42.47 77 GLN A CA 1
ATOM 581 C C . GLN A 1 77 ? 13.656 12.603 -4.193 1.00 42.47 77 GLN A C 1
ATOM 583 O O . GLN A 1 77 ? 13.244 13.729 -4.452 1.00 42.47 77 GLN A O 1
ATOM 588 N N . ALA A 1 78 ? 13.389 11.560 -4.988 1.00 37.56 78 ALA A N 1
ATOM 589 C CA . ALA A 1 78 ? 12.328 11.638 -5.978 1.00 37.56 78 ALA A CA 1
ATOM 590 C C . ALA A 1 78 ? 11.074 11.903 -5.153 1.00 37.56 78 ALA A C 1
ATOM 592 O O . ALA A 1 78 ? 10.668 11.039 -4.363 1.00 37.56 78 ALA A O 1
ATOM 593 N N . ALA A 1 79 ? 10.571 13.137 -5.210 1.00 34.44 79 ALA A N 1
ATOM 594 C CA . ALA A 1 79 ? 9.306 13.478 -4.600 1.00 34.44 79 ALA A CA 1
ATOM 595 C C . ALA A 1 79 ? 8.295 12.464 -5.135 1.00 34.44 79 ALA A C 1
ATOM 597 O O . ALA A 1 79 ? 8.310 12.163 -6.332 1.00 34.44 79 ALA A O 1
ATOM 598 N N . ARG A 1 80 ? 7.427 11.919 -4.273 1.00 38.22 80 ARG A N 1
ATOM 599 C CA . ARG A 1 80 ? 6.195 11.303 -4.776 1.00 38.22 80 ARG A CA 1
ATOM 600 C C . ARG A 1 80 ? 5.527 12.397 -5.599 1.00 38.22 80 ARG A C 1
ATOM 602 O O . ARG A 1 80 ? 5.079 13.394 -5.031 1.00 38.22 80 ARG A O 1
ATOM 609 N N . GLY A 1 81 ? 5.619 12.284 -6.923 1.00 32.44 81 GLY A N 1
ATOM 610 C CA . GLY A 1 81 ? 5.209 13.346 -7.825 1.00 32.44 81 GLY A CA 1
ATOM 611 C C . GLY A 1 81 ? 3.776 13.741 -7.503 1.00 32.44 81 GLY A C 1
ATOM 612 O O . GLY A 1 81 ? 2.926 12.885 -7.255 1.00 32.44 81 GLY A O 1
ATOM 613 N N . ARG A 1 82 ? 3.489 15.043 -7.478 1.00 30.67 82 ARG A N 1
ATOM 614 C CA . ARG A 1 82 ? 2.094 15.471 -7.548 1.00 30.67 82 ARG A CA 1
ATOM 615 C C . ARG A 1 82 ? 1.575 15.065 -8.921 1.00 30.67 82 ARG A C 1
ATOM 617 O O . ARG A 1 82 ? 2.141 15.473 -9.930 1.00 30.67 82 ARG A O 1
ATOM 624 N N . TRP A 1 83 ? 0.489 14.298 -8.945 1.00 35.34 83 TRP A N 1
ATOM 625 C CA . TRP A 1 83 ? -0.266 14.004 -10.158 1.00 35.34 83 TRP A CA 1
ATOM 626 C C . TRP A 1 83 ? -0.752 15.328 -10.761 1.00 35.34 83 TRP A C 1
ATOM 628 O O . TRP A 1 83 ? -1.705 15.932 -10.270 1.00 35.34 83 TRP A O 1
ATOM 638 N N . GLN A 1 84 ? -0.052 15.823 -11.778 1.00 31.97 84 GLN A N 1
ATOM 639 C CA . GLN A 1 84 ? -0.452 17.010 -12.526 1.00 31.97 84 GLN A CA 1
ATOM 640 C C . GLN A 1 84 ? -1.042 16.600 -13.872 1.00 31.97 84 GLN A C 1
ATOM 642 O O . GLN A 1 84 ? -0.556 15.685 -14.538 1.00 31.97 84 GLN A O 1
ATOM 647 N N . HIS A 1 85 ? -2.123 17.285 -14.238 1.00 34.19 85 HIS A N 1
ATOM 648 C CA . HIS A 1 85 ? -2.707 17.256 -15.574 1.00 34.19 85 HIS A CA 1
ATOM 649 C C . HIS A 1 85 ? -1.698 17.858 -16.558 1.00 34.19 85 HIS A C 1
ATOM 651 O O . HIS A 1 85 ? -1.154 18.926 -16.284 1.00 34.19 85 HIS A O 1
ATOM 657 N N . VAL A 1 86 ? -1.424 17.170 -17.669 1.00 37.53 86 VAL A N 1
ATOM 658 C CA . VAL A 1 86 ? -0.485 17.633 -18.702 1.00 37.53 86 VAL A CA 1
ATOM 659 C C . VAL A 1 86 ? -1.301 18.089 -19.913 1.00 37.53 86 VAL A C 1
ATOM 661 O O . VAL A 1 86 ? -1.821 17.238 -20.637 1.00 37.53 86 VAL A O 1
ATOM 664 N N . PRO A 1 87 ? -1.430 19.404 -20.160 1.00 35.88 87 PRO A N 1
ATOM 665 C CA . PRO A 1 87 ? -2.256 19.923 -21.251 1.00 35.88 87 PRO A CA 1
ATOM 666 C C . PRO A 1 87 ? -1.748 19.544 -22.654 1.00 35.88 87 PRO A C 1
ATOM 668 O O . PRO A 1 87 ? -2.545 19.480 -23.585 1.00 35.88 87 PRO A O 1
ATOM 671 N N . ASP A 1 88 ? -0.456 19.217 -22.791 1.00 42.03 88 ASP A N 1
ATOM 672 C CA . ASP A 1 88 ? 0.241 19.120 -24.083 1.00 42.03 88 ASP A CA 1
ATOM 673 C C . ASP A 1 88 ? 0.756 17.707 -24.430 1.00 42.03 88 ASP A C 1
ATOM 675 O O . ASP A 1 88 ? 1.712 17.544 -25.187 1.00 42.03 88 ASP A O 1
ATOM 679 N N . SER A 1 89 ? 0.123 16.640 -23.925 1.00 43.41 89 SER A N 1
ATOM 680 C CA . SER A 1 89 ? 0.486 15.254 -24.297 1.00 43.41 89 SER A CA 1
ATOM 681 C C . SER A 1 89 ? 0.237 14.928 -25.784 1.00 43.41 89 SER A C 1
ATOM 683 O O . SER A 1 89 ? 0.649 13.872 -26.269 1.00 43.41 89 SER A O 1
ATOM 685 N N . GLY A 1 90 ? -0.450 15.813 -26.518 1.00 45.72 90 GLY A N 1
ATOM 686 C CA . GLY A 1 90 ? -1.004 15.542 -27.848 1.00 45.72 90 GLY A CA 1
ATOM 687 C C . GLY A 1 90 ? -2.247 14.644 -27.812 1.00 45.72 90 GLY A C 1
ATOM 688 O O . GLY A 1 90 ? -2.859 14.402 -28.850 1.00 45.72 90 GLY A O 1
ATOM 689 N N . PHE A 1 91 ? -2.653 14.184 -26.624 1.00 43.28 91 PHE A N 1
ATOM 690 C CA . PHE A 1 91 ? -3.796 13.307 -26.400 1.00 43.28 91 PHE A CA 1
ATOM 691 C C . PHE A 1 91 ? -4.700 13.922 -25.321 1.00 43.28 91 PHE A C 1
ATOM 693 O O . PHE A 1 91 ? -4.558 13.608 -24.142 1.00 43.28 91 PHE A O 1
ATOM 700 N N . PRO A 1 92 ? -5.6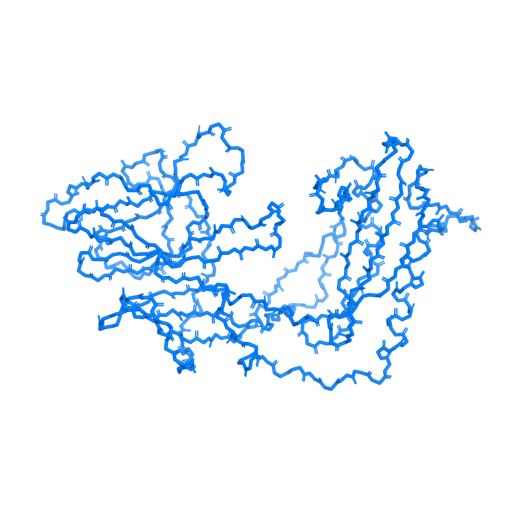59 14.794 -25.688 1.00 42.56 92 PRO A N 1
ATOM 701 C CA . PRO A 1 92 ? -6.494 15.532 -24.724 1.00 42.56 92 PRO A CA 1
ATOM 702 C C . PRO A 1 92 ? -7.397 14.631 -23.857 1.00 42.56 92 PRO A C 1
ATOM 704 O O . PRO A 1 92 ? -7.981 15.079 -22.866 1.00 42.56 92 PRO A O 1
ATOM 707 N N . TRP A 1 93 ? -7.512 13.360 -24.242 1.00 47.44 93 TRP A N 1
ATOM 708 C CA . TRP A 1 93 ? -8.258 12.305 -23.568 1.00 47.44 93 TRP A CA 1
ATOM 709 C C . TRP A 1 93 ? -7.371 11.365 -22.743 1.00 47.44 93 TRP A C 1
ATOM 711 O O . TRP A 1 93 ? -7.901 10.441 -22.142 1.00 47.44 93 TRP A O 1
ATOM 721 N N . LEU A 1 94 ? -6.054 11.559 -22.705 1.00 43.38 94 LEU A N 1
ATOM 722 C CA . LEU A 1 94 ? -5.133 10.759 -21.903 1.00 43.38 94 LEU A CA 1
ATOM 723 C C . LEU A 1 94 ? -4.668 11.601 -20.712 1.00 43.38 94 LEU A C 1
ATOM 725 O O . LEU A 1 94 ? -3.986 12.611 -20.899 1.00 43.38 94 LEU A O 1
ATOM 729 N N . ASP A 1 95 ? -5.002 11.178 -19.493 1.00 49.75 95 ASP A N 1
ATOM 730 C CA . ASP A 1 95 ? -4.347 11.714 -18.298 1.00 49.75 95 ASP A CA 1
ATOM 731 C C . ASP A 1 95 ? -2.958 11.058 -18.232 1.00 49.75 95 ASP A C 1
ATOM 733 O O . ASP A 1 95 ? -2.781 9.953 -17.717 1.00 49.75 95 ASP A O 1
ATOM 737 N N . ALA A 1 96 ? -1.987 11.699 -18.887 1.00 44.84 96 ALA A N 1
ATOM 738 C CA . ALA A 1 96 ? -0.592 11.278 -18.907 1.00 44.84 96 ALA A CA 1
ATOM 739 C C . ALA A 1 96 ? 0.176 11.985 -17.792 1.00 44.84 96 ALA A C 1
ATOM 741 O O . ALA A 1 96 ? 0.045 13.195 -17.610 1.00 44.84 96 ALA A O 1
ATOM 742 N N . HIS A 1 97 ? 1.008 11.238 -17.073 1.00 57.88 97 HIS A N 1
ATOM 743 C CA . HIS A 1 97 ? 1.801 11.762 -15.966 1.00 57.88 97 HIS A CA 1
ATOM 744 C C . HIS A 1 97 ? 3.281 11.827 -16.343 1.00 57.88 97 HIS A C 1
ATOM 746 O O . HIS A 1 97 ? 3.845 10.854 -16.856 1.00 57.88 97 HIS A O 1
ATOM 752 N N . TRP A 1 98 ? 3.920 12.960 -16.058 1.00 42.16 98 TRP A N 1
ATOM 753 C CA . TRP A 1 98 ? 5.375 13.073 -15.976 1.00 42.16 98 TRP A CA 1
ATOM 754 C C . TRP A 1 98 ? 5.767 12.975 -14.502 1.00 42.16 98 TRP A C 1
ATOM 756 O O . TRP A 1 98 ? 5.366 13.813 -13.701 1.00 42.16 98 TRP A O 1
ATOM 766 N N . LEU A 1 99 ? 6.535 11.949 -14.135 1.00 38.66 99 LEU A N 1
ATOM 767 C CA . LEU A 1 99 ? 7.404 12.044 -12.965 1.00 38.66 99 LEU A CA 1
ATOM 768 C C . LEU A 1 99 ? 8.644 12.804 -13.435 1.00 38.66 99 LEU A C 1
ATOM 770 O O . LEU A 1 99 ? 9.257 12.408 -14.427 1.00 38.66 99 LEU A O 1
ATOM 774 N N . GLU A 1 100 ? 8.940 13.929 -12.789 1.00 30.53 100 GLU A N 1
ATOM 775 C CA . GLU A 1 100 ? 10.078 14.788 -13.108 1.00 30.53 100 GLU A CA 1
ATOM 776 C C . GLU A 1 100 ? 11.384 13.976 -13.136 1.00 30.53 100 GLU A C 1
ATOM 778 O O . GLU A 1 100 ? 11.881 13.505 -12.116 1.00 30.53 100 GLU A O 1
ATOM 783 N N . GLY A 1 101 ? 11.941 13.833 -14.333 1.00 33.75 101 GLY A N 1
ATOM 784 C CA . GLY A 1 101 ? 13.361 13.631 -14.585 1.00 33.75 101 GLY A CA 1
ATOM 785 C C . GLY A 1 101 ? 13.814 14.744 -15.534 1.00 33.75 101 GLY A C 1
ATOM 786 O O . GLY A 1 101 ? 12.962 15.339 -16.203 1.00 33.75 101 GLY A O 1
ATOM 787 N N . PRO A 1 102 ? 15.115 15.084 -15.584 1.00 28.14 102 PRO A N 1
ATOM 788 C CA . PRO A 1 102 ? 15.602 16.152 -16.452 1.00 28.14 102 PRO A CA 1
ATOM 789 C C . PRO A 1 102 ? 15.131 15.930 -17.901 1.00 28.14 102 PRO A C 1
ATOM 791 O O . PRO A 1 102 ? 14.996 14.775 -18.313 1.00 28.14 102 PRO A O 1
ATOM 794 N N . PRO A 1 103 ? 14.884 17.007 -18.673 1.00 33.38 103 PRO A N 1
ATOM 795 C CA . PRO A 1 103 ? 14.370 16.935 -20.034 1.00 33.38 103 PRO A CA 1
ATOM 796 C C . PRO A 1 103 ? 15.452 16.380 -20.960 1.00 33.38 103 PRO A C 1
ATOM 798 O O . PRO A 1 103 ? 16.142 17.101 -21.676 1.00 33.38 103 PRO A O 1
ATOM 801 N N . ILE A 1 104 ? 15.621 15.069 -20.928 1.00 39.12 104 ILE A N 1
ATOM 802 C CA . ILE A 1 104 ? 16.115 14.317 -22.065 1.00 39.12 104 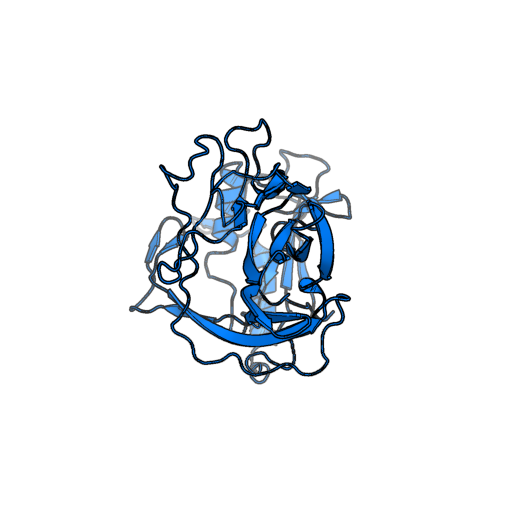ILE A CA 1
ATOM 803 C C . ILE A 1 104 ? 14.886 14.177 -22.968 1.00 39.12 104 ILE A C 1
ATOM 805 O O . ILE A 1 104 ? 13.778 14.030 -22.456 1.00 39.12 104 ILE A O 1
ATOM 809 N N . GLN A 1 105 ? 15.074 14.360 -24.275 1.00 44.28 105 GLN A N 1
ATOM 810 C CA . GLN A 1 105 ? 14.080 14.231 -25.354 1.00 44.28 105 GLN A CA 1
ATOM 811 C C . GLN A 1 105 ? 12.851 13.384 -24.980 1.00 44.28 105 GLN A C 1
ATOM 813 O O . GLN A 1 105 ? 13.045 12.344 -24.349 1.00 44.28 105 GLN A O 1
ATOM 818 N N . PRO A 1 106 ? 11.618 13.779 -25.380 1.00 49.06 106 PRO A N 1
ATOM 819 C CA . PRO A 1 106 ? 10.397 13.093 -24.957 1.00 49.06 106 PRO A CA 1
ATOM 820 C C . PRO A 1 106 ? 10.611 11.589 -25.121 1.00 49.06 106 PRO A C 1
ATOM 822 O O . PRO A 1 106 ? 10.883 11.162 -26.248 1.00 49.06 106 PRO A O 1
ATOM 825 N N . PRO A 1 107 ? 10.610 10.809 -24.021 1.00 56.16 107 PRO A N 1
ATOM 826 C CA . PRO A 1 107 ? 10.978 9.415 -24.098 1.00 56.16 107 PRO A CA 1
ATOM 827 C C . PRO A 1 107 ? 10.078 8.751 -25.138 1.00 56.16 107 PRO A C 1
ATOM 829 O O . PRO A 1 107 ? 8.906 9.132 -25.264 1.00 56.16 107 PRO A O 1
ATOM 832 N N . PRO A 1 108 ? 10.583 7.749 -25.872 1.00 67.75 108 PRO A N 1
ATOM 833 C CA . PRO A 1 108 ? 9.802 7.033 -26.873 1.00 67.75 108 PRO A CA 1
ATOM 834 C C . PRO A 1 108 ? 8.617 6.279 -26.258 1.00 67.75 108 PRO A C 1
ATOM 836 O O . PRO A 1 108 ? 7.951 5.541 -26.963 1.00 67.75 108 PRO A O 1
ATOM 839 N N . TRP A 1 109 ? 8.328 6.449 -24.966 1.00 75.06 109 TRP A N 1
ATOM 840 C CA . TRP A 1 109 ? 7.287 5.752 -24.241 1.00 75.06 109 TRP A CA 1
ATOM 841 C C . TRP A 1 109 ? 6.547 6.668 -23.271 1.00 75.06 109 TRP A C 1
ATOM 843 O O . TRP A 1 109 ? 7.109 7.583 -22.666 1.00 75.06 109 TRP A O 1
ATOM 853 N N . SER A 1 110 ? 5.258 6.409 -23.100 1.00 76.12 110 SER A N 1
ATOM 854 C CA . SER A 1 110 ? 4.384 7.062 -22.126 1.00 76.12 110 SER A CA 1
ATOM 855 C C . SER A 1 110 ? 3.349 6.069 -21.608 1.00 76.12 110 SER A C 1
ATOM 857 O O . SER A 1 110 ? 2.960 5.156 -22.328 1.00 76.12 110 SER A O 1
ATOM 859 N N . ALA A 1 111 ? 2.887 6.257 -20.371 1.00 79.19 111 ALA A N 1
ATOM 860 C CA . ALA A 1 111 ? 1.823 5.453 -19.774 1.00 79.19 111 ALA A CA 1
ATOM 861 C C . ALA A 1 111 ? 0.815 6.341 -19.029 1.00 79.19 111 ALA A C 1
ATOM 863 O O . ALA A 1 111 ? 1.200 7.380 -18.480 1.00 79.19 111 ALA A O 1
ATOM 864 N N . GLY A 1 112 ? -0.458 5.945 -19.009 1.00 77.88 112 GLY A N 1
ATOM 865 C CA . GLY A 1 112 ? -1.530 6.693 -18.344 1.00 77.88 112 GLY A CA 1
ATOM 866 C C . GLY A 1 112 ? -2.905 6.033 -18.466 1.00 77.88 112 GLY A C 1
ATOM 867 O O . GLY A 1 112 ? -3.011 4.874 -18.866 1.00 77.88 112 GLY A O 1
ATOM 868 N N . TRP A 1 113 ? -3.962 6.784 -18.146 1.00 75.31 113 TRP A N 1
ATOM 869 C CA . TRP A 1 113 ? -5.355 6.335 -18.289 1.00 75.31 113 TRP A CA 1
ATOM 870 C C . TRP A 1 113 ? -6.118 7.114 -19.356 1.00 75.31 113 TRP A C 1
ATOM 872 O O . TRP A 1 113 ? -5.861 8.296 -19.594 1.00 75.31 113 TRP A O 1
ATOM 882 N N .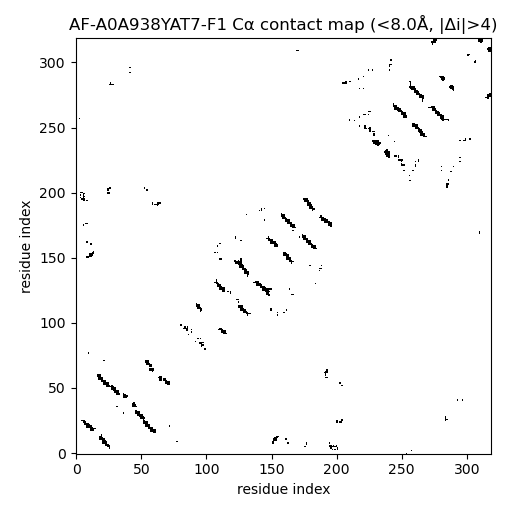 VAL A 1 114 ? -7.163 6.486 -19.898 1.00 66.69 114 VAL A N 1
ATOM 883 C CA . VAL A 1 114 ? -8.200 7.192 -20.662 1.00 66.69 114 VAL A CA 1
ATOM 884 C C . VAL A 1 114 ? -9.066 8.031 -19.720 1.00 66.69 114 VAL A C 1
ATOM 886 O O . VAL A 1 114 ? -9.683 7.529 -18.776 1.00 66.69 114 VAL A O 1
ATOM 889 N N . ARG A 1 115 ? -9.157 9.321 -20.014 1.00 60.25 115 ARG A N 1
ATOM 890 C CA . ARG A 1 115 ? -10.028 10.293 -19.367 1.00 60.25 115 ARG A CA 1
ATOM 891 C C . ARG A 1 115 ? -11.487 10.036 -19.759 1.00 60.25 115 ARG A C 1
ATOM 893 O O . ARG A 1 115 ? -11.810 9.904 -20.935 1.00 60.25 115 ARG A O 1
ATOM 900 N N . GLY A 1 116 ? -12.386 10.030 -18.772 1.00 54.81 116 GLY A N 1
ATOM 901 C CA . GLY A 1 116 ? -13.836 10.113 -19.012 1.00 54.81 116 GLY A CA 1
ATOM 902 C C . GLY A 1 116 ? -14.587 8.798 -19.259 1.00 54.81 116 GLY A C 1
ATOM 903 O O . GLY A 1 116 ? -15.713 8.837 -19.747 1.00 54.81 116 GLY A O 1
ATOM 904 N N . GLY A 1 117 ? -14.024 7.638 -18.908 1.00 56.03 117 GLY A N 1
ATOM 905 C CA . GLY A 1 117 ? -14.765 6.371 -18.953 1.00 56.03 117 GLY A CA 1
ATOM 906 C C . GLY A 1 117 ? -15.859 6.261 -17.869 1.00 56.03 117 GLY A C 1
ATOM 907 O O . GLY A 1 117 ? -15.731 6.863 -16.803 1.00 56.03 117 GLY A O 1
ATOM 908 N N . PRO A 1 118 ? -16.908 5.437 -18.072 1.00 51.59 118 PRO A N 1
ATOM 909 C CA . PRO A 1 118 ? -18.007 5.232 -17.112 1.00 51.59 118 PRO A CA 1
ATOM 910 C C . PRO A 1 118 ? -17.596 4.551 -15.788 1.00 51.59 118 PRO A C 1
ATOM 912 O O . PRO A 1 118 ? -18.442 4.288 -14.934 1.00 51.59 118 PRO A O 1
ATOM 915 N N . ARG A 1 119 ? -16.306 4.253 -15.590 1.00 56.41 119 ARG A N 1
ATOM 916 C CA . ARG A 1 119 ? -15.781 3.569 -14.404 1.00 56.41 119 ARG A CA 1
ATOM 917 C C . ARG A 1 119 ? -15.311 4.592 -13.368 1.00 56.41 119 ARG A C 1
ATOM 919 O O . ARG A 1 119 ? -14.375 5.355 -13.597 1.00 56.41 119 ARG A O 1
ATOM 926 N N . ARG A 1 120 ? -16.009 4.624 -12.226 1.00 63.03 120 ARG A N 1
ATOM 927 C CA . ARG A 1 120 ? -15.861 5.663 -11.191 1.00 63.03 120 ARG A CA 1
ATOM 928 C C . ARG A 1 120 ? -14.565 5.557 -10.374 1.00 63.03 120 ARG A C 1
ATOM 930 O O . ARG A 1 120 ? -14.136 6.575 -9.840 1.00 63.03 120 ARG A O 1
ATOM 937 N N . ARG A 1 121 ? -13.932 4.380 -10.278 1.00 71.81 121 ARG A N 1
ATOM 938 C CA . ARG A 1 121 ? -12.707 4.165 -9.483 1.00 71.81 121 ARG A CA 1
ATOM 939 C C . ARG A 1 121 ? -11.458 4.140 -10.353 1.00 71.81 121 ARG A C 1
ATOM 941 O O . ARG A 1 121 ? -11.503 3.696 -11.494 1.00 71.81 121 ARG A O 1
ATOM 948 N N . ILE A 1 122 ? -10.347 4.607 -9.788 1.00 71.69 122 ILE A N 1
ATOM 949 C CA . ILE A 1 122 ? -9.033 4.636 -10.441 1.00 71.69 122 ILE A CA 1
ATOM 950 C C . ILE A 1 122 ? -8.544 3.224 -10.807 1.00 71.69 122 ILE A C 1
ATOM 952 O O . ILE A 1 122 ? -8.045 3.020 -11.905 1.00 71.69 122 ILE A O 1
ATOM 956 N N . TRP A 1 123 ? -8.814 2.243 -9.942 1.00 79.56 123 TRP A N 1
ATOM 957 C CA . TRP A 1 123 ? -8.386 0.847 -10.084 1.00 79.56 123 TRP A CA 1
ATOM 958 C C . TRP A 1 123 ? -9.068 0.091 -11.227 1.00 79.56 123 TRP A C 1
ATOM 960 O O . TRP A 1 123 ? -8.493 -0.844 -11.770 1.00 79.56 123 TRP A O 1
ATOM 970 N N . ASP A 1 124 ? -10.264 0.519 -11.641 1.00 80.25 124 ASP A N 1
ATOM 971 C CA . ASP A 1 124 ? -11.008 -0.126 -12.729 1.00 80.25 124 ASP A CA 1
ATOM 972 C C . ASP A 1 124 ? -10.623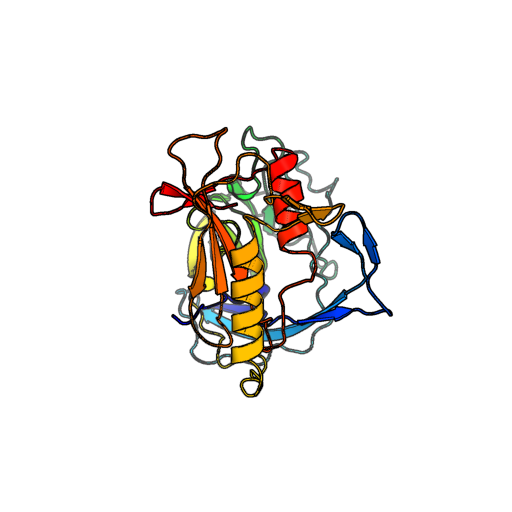 0.424 -14.118 1.00 80.25 124 ASP A C 1
ATOM 974 O O . ASP A 1 124 ? -11.178 0.002 -15.144 1.00 80.25 124 ASP A O 1
ATOM 978 N N . ARG A 1 125 ? -9.730 1.421 -14.173 1.00 81.50 125 ARG A N 1
ATOM 979 C CA . ARG A 1 125 ? -9.341 2.093 -15.417 1.00 81.50 125 ARG A CA 1
ATOM 980 C C . ARG A 1 125 ? -8.264 1.287 -16.138 1.00 81.50 125 ARG A C 1
ATOM 982 O O . ARG A 1 125 ? -7.309 0.872 -15.486 1.00 81.50 125 ARG A O 1
ATOM 989 N N . PRO A 1 126 ? -8.391 1.071 -17.460 1.00 84.81 126 PRO A N 1
ATOM 990 C CA . PRO A 1 126 ? -7.328 0.450 -18.237 1.00 84.81 126 PRO A CA 1
ATOM 991 C C . PRO A 1 126 ? -6.100 1.362 -18.246 1.00 84.81 126 PRO A C 1
ATOM 993 O O . PRO A 1 126 ? -6.213 2.570 -18.482 1.00 84.81 126 PRO A O 1
ATOM 996 N N . VAL A 1 127 ? -4.944 0.773 -17.973 1.00 86.75 127 VAL A N 1
ATOM 997 C CA . VAL A 1 127 ? -3.644 1.415 -18.104 1.00 86.75 127 VAL A CA 1
ATOM 998 C C . VAL A 1 127 ? -3.194 1.240 -19.545 1.00 86.75 127 VAL A C 1
ATOM 1000 O O . VAL A 1 127 ? -3.099 0.124 -20.051 1.00 86.75 127 VAL A O 1
ATOM 1003 N N . LEU A 1 128 ? -2.929 2.357 -20.212 1.00 87.38 128 LEU A N 1
ATOM 1004 C CA . LEU A 1 128 ? -2.475 2.376 -21.593 1.00 87.38 128 LEU A CA 1
ATOM 1005 C C . LEU A 1 128 ? -1.009 2.777 -21.657 1.00 87.38 128 LEU A C 1
ATOM 1007 O O . LEU A 1 128 ? -0.607 3.759 -21.032 1.00 87.38 128 LEU A O 1
ATOM 1011 N N . VAL A 1 129 ? -0.246 2.055 -22.470 1.00 86.50 129 VAL A N 1
ATOM 1012 C CA . VAL A 1 129 ? 1.135 2.368 -22.837 1.00 86.50 129 VAL A CA 1
ATOM 1013 C C . VAL A 1 129 ? 1.183 2.803 -24.298 1.00 86.50 129 VAL A C 1
ATOM 1015 O O . VAL A 1 129 ? 0.489 2.254 -25.152 1.00 86.50 129 VAL A O 1
ATOM 1018 N N . ILE A 1 130 ? 1.989 3.820 -24.584 1.00 84.25 130 ILE A N 1
ATOM 1019 C CA . ILE A 1 130 ? 2.117 4.433 -25.905 1.00 84.25 130 ILE A CA 1
ATOM 1020 C C . ILE A 1 130 ? 3.588 4.556 -26.231 1.00 84.25 130 ILE A C 1
ATOM 1022 O O . ILE A 1 130 ? 4.318 5.236 -25.512 1.00 84.25 130 ILE A O 1
ATOM 1026 N N . GLY A 1 131 ? 3.988 3.945 -27.341 1.00 80.31 131 GLY A N 1
ATOM 1027 C CA . GLY A 1 131 ? 5.291 4.174 -27.946 1.00 80.31 131 GLY A CA 1
ATOM 1028 C C . GLY A 1 131 ? 5.259 5.359 -28.914 1.00 80.31 131 GLY A C 1
ATOM 1029 O O . GLY A 1 131 ? 4.246 5.605 -29.569 1.00 80.31 131 GLY A O 1
ATOM 1030 N N . ARG A 1 132 ? 6.370 6.069 -29.069 1.00 76.19 132 ARG A N 1
ATOM 1031 C CA . ARG A 1 132 ? 6.640 6.991 -30.171 1.00 76.19 132 ARG A CA 1
ATOM 1032 C C . ARG A 1 132 ? 7.876 6.509 -30.896 1.00 76.19 132 ARG A C 1
ATOM 1034 O O . ARG A 1 132 ? 8.897 6.220 -30.281 1.00 76.19 132 ARG A O 1
ATOM 1041 N N . ASP A 1 133 ? 7.768 6.433 -32.212 1.00 71.88 133 ASP A N 1
ATOM 1042 C CA . ASP A 1 133 ? 8.918 6.173 -33.054 1.00 71.88 133 ASP A CA 1
ATOM 1043 C C . ASP A 1 133 ? 9.915 7.342 -32.913 1.00 71.88 133 ASP A C 1
ATOM 1045 O O . ASP A 1 133 ? 9.534 8.495 -33.134 1.00 71.88 133 ASP A O 1
ATOM 1049 N N . PRO A 1 134 ? 11.171 7.089 -32.514 1.00 67.12 134 PRO A N 1
ATOM 1050 C CA . PRO A 1 134 ? 12.119 8.158 -32.215 1.00 67.12 134 PRO A CA 1
ATOM 1051 C C . PRO A 1 134 ? 12.593 8.904 -33.470 1.00 67.12 134 PRO A C 1
ATOM 1053 O O . PRO A 1 134 ? 13.018 10.053 -33.365 1.00 67.12 134 PRO A O 1
ATOM 1056 N N . ALA A 1 135 ? 12.518 8.284 -34.652 1.00 71.31 135 ALA A N 1
ATOM 1057 C CA . ALA A 1 135 ? 12.951 8.892 -35.908 1.00 71.31 135 ALA A CA 1
ATOM 1058 C C . ALA A 1 135 ? 11.872 9.799 -36.516 1.00 71.31 135 ALA A C 1
ATOM 1060 O O . ALA A 1 135 ? 12.179 10.841 -37.092 1.00 71.31 135 ALA A O 1
ATOM 1061 N N . THR A 1 136 ? 10.607 9.406 -36.395 1.00 75.62 136 THR A N 1
ATOM 1062 C CA . THR A 1 136 ? 9.466 10.077 -37.036 1.00 75.62 136 THR A CA 1
ATOM 1063 C C . THR A 1 136 ? 8.600 10.863 -36.054 1.00 75.62 136 THR A C 1
ATOM 1065 O O . THR A 1 136 ? 7.795 11.693 -36.473 1.00 75.62 136 THR A O 1
ATOM 1068 N N . GLY A 1 137 ? 8.719 10.598 -34.750 1.00 71.31 137 GLY A N 1
ATOM 1069 C CA . GLY A 1 137 ? 7.845 11.136 -33.707 1.00 71.31 137 GLY A CA 1
ATOM 1070 C C . GLY A 1 137 ? 6.411 10.596 -33.753 1.00 71.31 137 GLY A C 1
ATOM 1071 O O . GLY A 1 137 ? 5.581 10.992 -32.929 1.00 71.31 137 GLY A O 1
ATOM 1072 N N . ILE A 1 138 ? 6.098 9.705 -34.702 1.00 75.19 138 ILE A N 1
ATOM 1073 C CA . ILE A 1 138 ? 4.759 9.147 -34.888 1.00 75.19 138 ILE A CA 1
ATOM 1074 C C . ILE A 1 138 ? 4.452 8.199 -33.731 1.00 75.19 138 ILE A C 1
ATOM 1076 O O . ILE A 1 138 ? 5.275 7.377 -33.327 1.00 75.19 138 ILE A O 1
ATOM 1080 N N . SER A 1 139 ? 3.243 8.321 -33.185 1.00 70.88 139 SER A N 1
ATOM 1081 C CA . SER A 1 139 ? 2.785 7.445 -32.108 1.00 70.88 139 SER A CA 1
ATOM 1082 C C . SER A 1 139 ? 2.438 6.060 -32.647 1.00 70.88 139 SER A C 1
ATOM 1084 O O . SER A 1 139 ? 1.740 5.928 -33.653 1.00 70.88 139 SER A O 1
ATOM 1086 N N . ARG A 1 140 ? 2.922 5.031 -31.955 1.00 74.75 140 ARG A N 1
ATOM 1087 C CA . ARG A 1 140 ? 2.532 3.633 -32.150 1.00 74.75 140 ARG A CA 1
ATOM 1088 C C . ARG A 1 140 ? 1.115 3.413 -31.579 1.00 74.75 140 ARG A C 1
ATOM 1090 O O . ARG A 1 140 ? 0.646 4.237 -30.786 1.00 74.75 140 ARG A O 1
ATOM 1097 N N . PRO A 1 141 ? 0.413 2.331 -31.968 1.00 78.44 141 PRO A N 1
ATOM 1098 C CA . PRO A 1 141 ? -0.866 1.967 -31.362 1.00 78.44 141 PRO A CA 1
ATOM 1099 C C . PRO A 1 141 ? -0.777 1.847 -29.835 1.00 78.44 141 PRO A C 1
ATOM 1101 O O . PRO A 1 141 ? 0.262 1.469 -29.295 1.00 78.44 141 PRO A O 1
ATOM 1104 N N . PHE A 1 142 ? -1.880 2.156 -29.152 1.00 83.50 142 PHE A N 1
ATOM 1105 C CA . PHE A 1 142 ? -1.991 2.006 -27.702 1.00 83.50 142 PHE A CA 1
ATOM 1106 C C . PHE A 1 142 ? -1.940 0.530 -27.317 1.00 83.50 142 PHE A C 1
ATOM 1108 O O . PHE A 1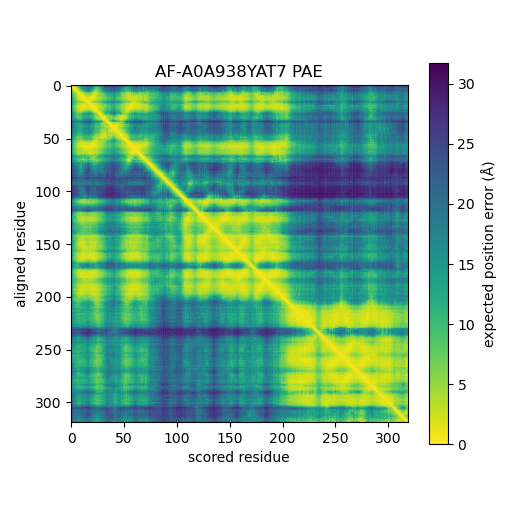 142 ? -2.575 -0.309 -27.958 1.00 83.50 142 PHE A O 1
ATOM 1115 N N . ILE A 1 143 ? -1.233 0.243 -26.233 1.00 88.12 143 ILE A N 1
ATOM 1116 C CA . ILE A 1 143 ? -1.124 -1.087 -25.650 1.00 88.12 143 ILE A CA 1
ATOM 1117 C C . ILE A 1 143 ? -1.860 -1.048 -24.313 1.00 88.12 143 ILE A C 1
ATOM 1119 O O . ILE A 1 143 ? -1.448 -0.337 -23.399 1.00 88.12 143 ILE A O 1
ATOM 1123 N N . ASP A 1 144 ? -2.975 -1.769 -24.217 1.00 91.38 144 ASP A N 1
ATOM 1124 C CA . ASP A 1 144 ? -3.730 -1.924 -22.970 1.00 91.38 144 ASP A CA 1
ATOM 1125 C C . ASP A 1 144 ? -3.079 -3.016 -22.118 1.00 91.38 144 ASP A C 1
ATOM 1127 O O . ASP A 1 144 ? -3.056 -4.181 -22.523 1.00 91.38 144 ASP A O 1
ATOM 1131 N N . VAL A 1 145 ? -2.548 -2.634 -20.953 1.00 91.44 145 VAL A N 1
ATOM 1132 C CA . VAL A 1 145 ? -1.883 -3.541 -19.998 1.00 91.44 145 VAL A CA 1
ATOM 1133 C C . VAL A 1 145 ? -2.804 -3.959 -18.836 1.00 91.44 145 VAL A C 1
ATOM 1135 O O . VAL A 1 145 ? -2.374 -4.469 -17.793 1.00 91.44 145 VAL A O 1
ATOM 1138 N N . GLY A 1 146 ? -4.110 -3.754 -19.014 1.00 90.81 146 GLY A N 1
ATOM 1139 C CA . GLY A 1 146 ? -5.166 -4.105 -18.076 1.00 90.81 146 GLY A CA 1
ATOM 1140 C C . GLY A 1 146 ? -5.467 -3.010 -17.054 1.00 90.81 146 GLY A C 1
ATOM 1141 O O . GLY A 1 146 ? -4.943 -1.901 -17.102 1.00 90.81 146 GLY A O 1
ATOM 1142 N N . SER A 1 147 ? -6.347 -3.322 -16.102 1.00 88.31 147 SER A N 1
ATOM 1143 C CA . SER A 1 147 ? -6.832 -2.353 -15.112 1.00 88.31 147 SER A CA 1
ATOM 1144 C C . SER A 1 147 ? -5.881 -2.165 -13.929 1.00 88.31 147 SER A C 1
ATOM 1146 O O . SER A 1 147 ? -5.352 -3.144 -13.403 1.00 88.31 147 SER A O 1
ATOM 1148 N N . GLY A 1 148 ? -5.690 -0.923 -13.490 1.00 86.50 148 GLY A N 1
ATOM 1149 C CA . GLY A 1 148 ? -4.866 -0.608 -12.325 1.00 86.50 148 GLY A CA 1
ATOM 1150 C C . GLY A 1 148 ? -4.409 0.844 -12.307 1.00 86.50 148 GLY A C 1
ATOM 1151 O O . GLY A 1 148 ? -4.929 1.680 -13.047 1.00 86.50 148 GLY A O 1
ATOM 1152 N N . SER A 1 149 ? -3.420 1.138 -11.469 1.00 83.06 149 SER A N 1
ATOM 1153 C CA . SER A 1 149 ? -2.754 2.434 -11.414 1.00 83.06 149 SER A CA 1
ATOM 1154 C C . SER A 1 149 ? -1.314 2.328 -11.907 1.00 83.06 149 SER A C 1
ATOM 1156 O O . SER A 1 149 ? -0.555 1.547 -11.340 1.00 83.06 149 SER A O 1
ATOM 1158 N N . PRO A 1 150 ? -0.905 3.085 -12.942 1.00 81.88 150 PRO A N 1
ATOM 1159 C CA . PRO A 1 150 ? 0.481 3.098 -13.381 1.00 81.88 150 PRO A CA 1
ATOM 1160 C C . PRO A 1 150 ? 1.354 3.778 -12.321 1.00 81.88 150 PRO A C 1
ATOM 1162 O O . PRO A 1 150 ? 1.033 4.868 -11.849 1.00 81.88 150 PRO A O 1
ATOM 1165 N N . GLY A 1 151 ? 2.459 3.135 -11.965 1.00 81.00 151 GLY A N 1
ATOM 1166 C CA . GLY A 1 151 ? 3.461 3.608 -11.019 1.00 81.00 151 GLY A CA 1
ATOM 1167 C C . GLY A 1 151 ? 4.723 4.118 -11.717 1.00 81.00 151 GLY A C 1
ATOM 1168 O O . GLY A 1 151 ? 4.669 4.825 -12.729 1.00 81.00 151 GLY A O 1
ATOM 1169 N N . CYS A 1 152 ? 5.885 3.778 -11.156 1.00 79.56 152 CYS A N 1
ATOM 1170 C CA . CYS A 1 152 ? 7.177 4.111 -11.750 1.00 79.56 152 CYS A CA 1
ATOM 1171 C C . CYS A 1 152 ? 7.415 3.353 -13.070 1.00 79.56 152 CYS A C 1
ATOM 1173 O O . CYS A 1 152 ? 6.742 2.371 -13.383 1.00 79.56 152 CYS A O 1
ATOM 1175 N N . ARG A 1 153 ? 8.358 3.847 -13.879 1.00 84.56 153 ARG A N 1
ATOM 1176 C CA . ARG A 1 153 ? 8.635 3.335 -15.226 1.00 84.56 153 ARG A CA 1
ATOM 1177 C C . ARG A 1 153 ? 10.093 3.526 -15.625 1.00 84.56 153 ARG A C 1
ATOM 1179 O O . ARG A 1 153 ? 10.755 4.414 -15.092 1.00 84.56 153 ARG A O 1
ATOM 1186 N N . GLY A 1 154 ? 10.546 2.744 -16.597 1.00 83.44 154 GLY A N 1
ATOM 1187 C CA . GLY A 1 154 ? 11.865 2.841 -17.221 1.00 83.44 154 GLY A CA 1
ATOM 1188 C C . GLY A 1 154 ? 11.793 2.453 -18.698 1.00 83.44 154 GLY A C 1
ATOM 1189 O O . GLY A 1 154 ? 10.849 1.789 -19.114 1.00 83.44 154 GLY A O 1
ATOM 1190 N N . ALA A 1 155 ? 12.760 2.886 -19.501 1.00 85.56 155 ALA A N 1
ATOM 1191 C CA . ALA A 1 155 ? 12.851 2.521 -20.913 1.00 85.56 155 ALA A CA 1
ATOM 1192 C C . ALA A 1 155 ? 14.314 2.359 -21.325 1.00 85.56 155 ALA A C 1
ATOM 1194 O O . ALA A 1 155 ? 15.157 3.137 -20.875 1.00 85.56 155 ALA A O 1
ATOM 1195 N N . ASP A 1 156 ? 14.585 1.387 -22.188 1.00 83.88 156 ASP A N 1
ATOM 1196 C CA . ASP A 1 156 ? 15.890 1.149 -22.802 1.00 83.88 156 ASP A CA 1
ATOM 1197 C C . ASP A 1 156 ? 15.683 0.593 -24.210 1.00 83.88 156 ASP A C 1
ATOM 1199 O O . ASP A 1 156 ? 15.004 -0.414 -24.410 1.00 83.88 156 ASP A O 1
ATOM 1203 N N . GLY A 1 157 ? 16.210 1.306 -25.204 1.00 82.50 157 GLY A N 1
ATOM 1204 C CA . GLY A 1 157 ? 15.934 1.028 -26.609 1.00 82.50 157 GLY A CA 1
ATOM 1205 C C . GLY A 1 157 ? 14.432 0.971 -26.919 1.00 82.50 157 GLY A C 1
ATOM 1206 O O . GLY A 1 157 ? 13.709 1.961 -26.775 1.00 82.50 157 GLY A O 1
ATOM 1207 N N . GLU A 1 158 ? 13.974 -0.191 -27.388 1.00 82.94 158 GLU A N 1
ATOM 1208 C CA . GLU A 1 158 ? 12.565 -0.441 -27.708 1.00 82.94 158 GLU A CA 1
ATOM 1209 C C . GLU A 1 158 ? 11.765 -1.027 -26.541 1.00 82.94 158 GLU A C 1
ATOM 1211 O O . GLU A 1 158 ? 10.547 -1.123 -26.647 1.00 82.94 158 GLU A O 1
ATOM 1216 N N . ASP A 1 159 ? 12.406 -1.408 -25.442 1.00 87.50 159 ASP A N 1
ATOM 1217 C CA . ASP A 1 159 ? 11.715 -1.979 -24.296 1.00 87.50 159 ASP A CA 1
ATOM 1218 C C . ASP A 1 159 ? 11.269 -0.894 -23.315 1.00 87.50 159 ASP A C 1
ATOM 1220 O O . ASP A 1 159 ? 11.947 0.111 -23.068 1.00 87.50 159 ASP A O 1
ATOM 1224 N N . PHE A 1 160 ? 10.092 -1.121 -22.742 1.00 89.56 160 PHE A N 1
ATOM 1225 C CA . PHE A 1 160 ? 9.503 -0.262 -21.732 1.00 89.56 160 PHE A CA 1
ATOM 1226 C C . PHE A 1 160 ? 9.049 -1.085 -20.535 1.00 89.56 160 PHE A C 1
ATOM 1228 O O . PHE A 1 160 ? 8.365 -2.094 -20.682 1.00 89.56 160 PHE A O 1
ATOM 1235 N N . TRP A 1 161 ? 9.393 -0.618 -19.342 1.00 91.88 161 TRP A N 1
ATOM 1236 C CA . TRP A 1 161 ? 8.998 -1.226 -18.082 1.00 91.88 161 TRP A CA 1
ATOM 1237 C C . TRP A 1 161 ? 8.102 -0.281 -17.305 1.00 91.88 161 TRP A C 1
ATOM 1239 O O . TRP A 1 161 ? 8.359 0.922 -17.225 1.00 91.88 161 TRP A O 1
ATOM 1249 N N . LEU A 1 162 ? 7.062 -0.839 -16.705 1.00 91.38 162 LEU A N 1
ATOM 1250 C CA . LEU A 1 162 ? 6.055 -0.101 -15.965 1.00 91.38 162 LEU A CA 1
ATOM 1251 C C . LEU A 1 162 ? 5.631 -0.911 -14.753 1.00 91.38 162 LEU A C 1
ATOM 1253 O O . LEU A 1 162 ? 5.264 -2.073 -14.892 1.00 91.38 162 LEU A O 1
ATOM 1257 N N . VAL A 1 163 ? 5.609 -0.287 -13.582 1.00 90.19 163 VAL A N 1
ATOM 1258 C CA . VAL A 1 163 ? 4.862 -0.848 -12.460 1.00 90.19 163 VAL A CA 1
ATOM 1259 C C . VAL A 1 163 ? 3.385 -0.528 -12.628 1.00 90.19 163 VAL A C 1
ATOM 1261 O O . VAL A 1 163 ? 3.031 0.613 -12.923 1.00 90.19 163 VAL A O 1
ATOM 1264 N N . VAL A 1 164 ? 2.519 -1.508 -12.391 1.00 90.06 164 VAL A N 1
ATOM 1265 C CA . VAL A 1 164 ? 1.075 -1.300 -12.268 1.00 90.06 164 VAL A CA 1
ATOM 1266 C C . VAL A 1 164 ? 0.594 -1.827 -10.924 1.00 90.06 164 VAL A C 1
ATOM 1268 O O . VAL A 1 164 ? 0.696 -3.018 -10.643 1.00 90.06 164 VAL A O 1
ATOM 1271 N N . ASP A 1 165 ? 0.028 -0.936 -10.116 1.00 87.44 165 ASP A N 1
ATOM 1272 C CA . ASP A 1 165 ? -0.643 -1.290 -8.872 1.00 87.44 165 ASP A CA 1
ATOM 1273 C C . ASP A 1 165 ? -2.073 -1.746 -9.169 1.00 87.44 165 ASP A C 1
ATOM 1275 O O . ASP A 1 165 ? -2.865 -1.028 -9.792 1.00 87.44 165 ASP A O 1
ATOM 1279 N N . ARG A 1 166 ? -2.423 -2.944 -8.708 1.00 87.44 166 ARG A N 1
ATOM 1280 C CA . ARG A 1 166 ? -3.756 -3.535 -8.840 1.00 87.44 166 ARG A CA 1
ATOM 1281 C C . ARG A 1 166 ? -4.394 -3.719 -7.470 1.00 87.44 166 ARG A C 1
ATOM 1283 O O . ARG A 1 166 ? -3.723 -4.058 -6.501 1.00 87.44 166 ARG A O 1
ATOM 1290 N N . GLU A 1 167 ? -5.704 -3.512 -7.391 1.00 81.94 167 GLU A N 1
ATOM 1291 C CA . GLU A 1 167 ? -6.466 -3.772 -6.166 1.00 81.94 167 GLU A CA 1
ATOM 1292 C C . GLU A 1 167 ? -6.636 -5.292 -5.995 1.00 81.94 167 GLU A C 1
ATOM 1294 O O . GLU A 1 167 ? -7.196 -5.953 -6.872 1.00 81.94 167 GLU A O 1
ATOM 1299 N N . VAL A 1 168 ? -6.162 -5.843 -4.873 1.00 75.06 168 VAL A N 1
ATOM 1300 C CA . VAL A 1 168 ? -6.380 -7.248 -4.498 1.00 75.06 168 VAL A CA 1
ATOM 1301 C C . VAL A 1 168 ? -7.627 -7.326 -3.624 1.00 75.06 168 VAL A C 1
ATOM 1303 O O . VAL A 1 168 ? -7.794 -6.557 -2.676 1.00 75.06 168 VAL A O 1
ATOM 1306 N N . ASP A 1 169 ? -8.540 -8.235 -3.964 1.00 66.31 169 ASP A N 1
ATOM 1307 C CA . ASP A 1 169 ? -9.727 -8.572 -3.164 1.00 66.31 169 ASP A CA 1
ATOM 1308 C C . ASP A 1 169 ? -10.628 -7.391 -2.768 1.00 66.31 169 ASP A C 1
ATOM 1310 O O . ASP A 1 169 ? -11.259 -7.397 -1.711 1.00 66.31 169 ASP A O 1
ATOM 1314 N N . ARG A 1 170 ? -10.705 -6.349 -3.614 1.00 57.12 170 ARG A N 1
ATOM 1315 C CA . ARG A 1 170 ? -11.491 -5.121 -3.360 1.00 57.12 170 ARG A CA 1
ATOM 1316 C C . ARG A 1 170 ? -11.245 -4.526 -1.967 1.00 57.12 170 ARG A C 1
ATOM 1318 O O . ARG A 1 170 ? -12.100 -3.800 -1.455 1.00 57.12 170 ARG A O 1
ATOM 1325 N N . THR A 1 171 ? -10.098 -4.803 -1.351 1.00 49.41 171 THR A N 1
ATOM 1326 C CA . THR A 1 171 ? -9.716 -4.282 -0.039 1.00 49.41 171 THR A CA 1
ATOM 1327 C C . THR A 1 171 ? -8.627 -3.237 -0.276 1.00 49.41 171 THR A C 1
ATOM 1329 O O . THR A 1 171 ? -7.565 -3.573 -0.791 1.00 49.41 171 THR A O 1
ATOM 1332 N N . PRO A 1 172 ? -8.855 -1.955 0.059 1.00 47.03 172 PRO A N 1
ATOM 1333 C CA . PRO A 1 172 ? -8.020 -0.855 -0.429 1.00 47.03 172 PRO A CA 1
ATOM 1334 C C . PRO A 1 172 ? -6.619 -0.827 0.201 1.00 47.03 172 PRO A C 1
ATOM 1336 O O . PRO A 1 172 ? -5.769 -0.066 -0.250 1.00 47.03 172 PRO A O 1
ATOM 1339 N N . SER A 1 173 ? -6.379 -1.641 1.231 1.00 50.88 173 SER A N 1
ATOM 1340 C CA . SER A 1 173 ? -5.087 -1.796 1.899 1.00 50.88 173 SER A CA 1
ATOM 1341 C C . SER A 1 173 ? -4.201 -2.888 1.294 1.00 50.88 173 SER A C 1
ATOM 1343 O O . SER A 1 173 ? -3.037 -2.978 1.669 1.00 50.88 173 SER A O 1
ATOM 1345 N N . ARG A 1 174 ? -4.708 -3.709 0.362 1.00 64.81 174 ARG A N 1
ATOM 1346 C CA . ARG A 1 174 ? -3.907 -4.726 -0.330 1.00 64.81 174 ARG A CA 1
ATOM 1347 C C . ARG A 1 174 ? -3.796 -4.382 -1.806 1.00 64.81 174 ARG A C 1
ATOM 1349 O O . ARG A 1 174 ? -4.682 -4.671 -2.609 1.00 64.81 174 ARG A O 1
ATOM 1356 N N . LEU A 1 175 ? -2.692 -3.728 -2.144 1.00 76.00 175 LEU A N 1
ATOM 1357 C CA . LEU A 1 175 ? -2.283 -3.514 -3.523 1.00 76.00 175 LEU A CA 1
ATOM 1358 C C . LEU A 1 175 ? -1.304 -4.614 -3.928 1.00 76.00 175 LEU A C 1
ATOM 1360 O O . LEU A 1 175 ? -0.421 -4.985 -3.156 1.00 76.00 175 LEU A O 1
ATOM 1364 N N . ARG A 1 176 ? -1.465 -5.112 -5.150 1.00 86.81 176 ARG A N 1
ATOM 1365 C CA . ARG A 1 176 ? -0.486 -5.949 -5.837 1.00 86.81 176 ARG A CA 1
ATOM 1366 C C . ARG A 1 176 ? 0.232 -5.081 -6.850 1.00 86.81 176 ARG A C 1
ATOM 1368 O O . ARG A 1 176 ? -0.393 -4.619 -7.802 1.00 86.81 176 ARG A O 1
ATOM 1375 N N . SER A 1 177 ? 1.522 -4.865 -6.648 1.00 88.94 177 SER A N 1
ATOM 1376 C CA . SER A 1 177 ? 2.358 -4.129 -7.592 1.00 88.94 177 SER A CA 1
ATOM 1377 C C . SER A 1 177 ? 2.991 -5.113 -8.571 1.00 88.94 177 SER A C 1
ATOM 1379 O O . SER A 1 177 ? 3.788 -5.959 -8.177 1.00 88.94 177 SER A O 1
ATOM 1381 N N . GLU A 1 178 ? 2.642 -5.019 -9.849 1.00 93.69 178 GLU A N 1
ATOM 1382 C CA . GLU A 1 178 ? 3.196 -5.865 -10.911 1.00 93.69 178 GLU A CA 1
ATOM 1383 C C . GLU A 1 178 ? 4.217 -5.080 -11.732 1.00 93.69 178 GLU A C 1
ATOM 1385 O O . GLU A 1 178 ? 3.937 -3.962 -12.160 1.00 93.69 178 GLU A O 1
ATOM 1390 N N . LEU A 1 179 ? 5.378 -5.675 -12.007 1.00 94.44 179 LEU A N 1
ATOM 1391 C CA . LEU A 1 179 ? 6.303 -5.181 -13.020 1.00 94.44 179 LEU A CA 1
ATOM 1392 C C . LEU A 1 179 ? 5.881 -5.712 -14.388 1.00 94.44 179 LEU A C 1
ATOM 1394 O O . LEU A 1 179 ? 5.900 -6.917 -14.629 1.00 94.44 179 LEU A O 1
ATOM 1398 N N . ILE A 1 180 ? 5.558 -4.808 -15.301 1.00 95.06 180 ILE A N 1
ATOM 1399 C CA . ILE A 1 180 ? 5.180 -5.109 -16.679 1.00 95.06 180 ILE A CA 1
ATOM 1400 C C . ILE A 1 180 ? 6.329 -4.729 -17.611 1.00 95.06 180 ILE A C 1
ATOM 1402 O O . ILE A 1 180 ? 6.872 -3.630 -17.495 1.00 95.06 180 ILE A O 1
ATOM 1406 N N . ARG A 1 181 ? 6.655 -5.606 -18.567 1.00 94.62 181 ARG A N 1
ATOM 1407 C CA . ARG A 1 181 ? 7.481 -5.286 -19.742 1.00 94.62 181 ARG A CA 1
ATOM 1408 C C . ARG A 1 181 ? 6.585 -5.144 -20.959 1.00 94.62 181 ARG A C 1
ATOM 1410 O O . ARG A 1 181 ? 5.696 -5.962 -21.186 1.00 94.62 181 ARG A O 1
ATOM 1417 N N . VAL A 1 182 ? 6.852 -4.123 -21.755 1.00 92.25 182 VAL A N 1
ATOM 1418 C CA . VAL A 1 182 ? 6.255 -3.880 -23.061 1.00 92.25 182 VAL A CA 1
ATOM 1419 C C . VAL A 1 182 ? 7.380 -3.915 -24.085 1.00 92.25 182 VAL A C 1
ATOM 1421 O O . VAL A 1 182 ? 8.268 -3.065 -24.063 1.00 92.25 182 VAL A O 1
ATOM 1424 N N . ALA A 1 183 ? 7.332 -4.906 -24.971 1.00 90.25 183 ALA A N 1
ATOM 1425 C CA . ALA A 1 183 ? 8.296 -5.065 -26.048 1.00 90.25 183 ALA A CA 1
ATOM 1426 C C . ALA A 1 183 ? 7.900 -4.163 -27.215 1.00 90.25 183 ALA A C 1
ATOM 1428 O O . ALA A 1 183 ? 6.871 -4.372 -27.865 1.00 90.25 183 ALA A O 1
ATOM 1429 N N . GLY A 1 184 ? 8.701 -3.139 -27.495 1.00 81.69 184 GLY A N 1
ATOM 1430 C CA . GLY A 1 184 ? 8.322 -2.130 -28.474 1.00 81.69 184 GLY A CA 1
ATOM 1431 C C . GLY A 1 184 ? 8.248 -2.621 -29.907 1.00 81.69 184 GLY A C 1
ATOM 1432 O O . GLY A 1 184 ? 7.394 -2.142 -30.655 1.00 81.69 184 GLY A O 1
ATOM 1433 N N . SER A 1 185 ? 9.109 -3.564 -30.279 1.00 82.06 185 SER A N 1
ATOM 1434 C CA . SER A 1 185 ? 9.182 -4.138 -31.626 1.00 82.06 185 SER A CA 1
ATOM 1435 C C . SER A 1 185 ? 7.889 -4.849 -32.037 1.00 82.06 185 SER A C 1
ATOM 1437 O O . SER A 1 185 ? 7.494 -4.805 -33.201 1.00 82.06 185 SER A O 1
ATOM 1439 N N . THR A 1 186 ? 7.212 -5.483 -31.080 1.00 85.62 186 THR A N 1
ATOM 1440 C CA . THR A 1 186 ? 6.007 -6.295 -31.301 1.00 85.62 186 THR A CA 1
ATOM 1441 C C . THR A 1 186 ? 4.736 -5.640 -30.769 1.00 85.62 186 THR A C 1
ATOM 1443 O O . THR A 1 186 ? 3.639 -6.016 -31.176 1.00 85.62 186 THR A O 1
ATOM 1446 N N . GLY A 1 187 ? 4.863 -4.694 -29.836 1.00 83.75 187 GLY A N 1
ATOM 1447 C CA . GLY A 1 187 ? 3.741 -4.145 -29.079 1.00 83.75 187 GLY A CA 1
ATOM 1448 C C . GLY A 1 187 ? 3.115 -5.142 -28.097 1.00 83.75 187 GLY A C 1
ATOM 1449 O O . GLY A 1 187 ? 2.009 -4.910 -27.612 1.00 83.75 187 GLY A O 1
ATOM 1450 N N . THR A 1 188 ? 3.786 -6.263 -27.813 1.00 91.56 188 THR A N 1
ATOM 1451 C CA . THR A 1 188 ? 3.325 -7.253 -26.829 1.00 91.56 188 THR A CA 1
ATOM 1452 C C . THR A 1 188 ? 3.757 -6.848 -25.428 1.00 91.56 188 THR A C 1
ATOM 1454 O O . THR A 1 188 ? 4.811 -6.238 -25.254 1.00 91.56 188 THR A O 1
ATOM 1457 N N . TRP A 1 189 ? 2.984 -7.238 -24.418 1.00 95.00 189 TRP A N 1
ATOM 1458 C CA . TRP A 1 189 ? 3.332 -7.002 -23.021 1.00 95.00 189 TRP A CA 1
ATOM 1459 C C . TRP A 1 189 ? 3.173 -8.264 -22.175 1.00 95.00 189 TRP A C 1
ATOM 1461 O O . TRP A 1 189 ? 2.389 -9.153 -22.512 1.00 95.00 189 TRP A O 1
ATOM 1471 N N . SER A 1 190 ? 3.914 -8.326 -21.073 1.00 95.44 190 SER A N 1
ATOM 1472 C CA . SER A 1 190 ? 3.850 -9.412 -20.096 1.00 95.44 190 SER A CA 1
ATOM 1473 C C . SER A 1 190 ? 4.134 -8.901 -18.686 1.00 95.44 190 SER A C 1
ATOM 1475 O O . SER A 1 190 ? 4.881 -7.938 -18.499 1.00 95.44 190 SER A O 1
ATOM 1477 N N . VAL A 1 191 ? 3.556 -9.566 -17.686 1.00 95.75 191 VAL A N 1
ATOM 1478 C CA . VAL A 1 191 ? 3.976 -9.405 -16.288 1.00 95.75 191 VAL A CA 1
ATOM 1479 C C . VAL A 1 191 ? 5.292 -10.157 -16.118 1.00 95.75 191 VAL A C 1
ATOM 1481 O O . VAL A 1 191 ? 5.346 -11.350 -16.400 1.00 95.75 191 VAL A O 1
ATOM 1484 N N . LEU A 1 192 ? 6.340 -9.453 -15.702 1.00 94.12 192 LEU A N 1
ATOM 1485 C CA . LEU A 1 192 ? 7.641 -10.039 -15.390 1.00 94.12 192 LEU A CA 1
ATOM 1486 C C . LEU A 1 192 ? 7.684 -10.535 -13.948 1.00 94.12 192 LEU A C 1
ATOM 1488 O O . LEU A 1 192 ? 8.034 -11.678 -13.703 1.00 94.12 192 LEU A O 1
ATOM 1492 N N . ALA A 1 193 ? 7.300 -9.686 -12.997 1.00 92.38 193 ALA A N 1
ATOM 1493 C CA . ALA A 1 193 ? 7.380 -10.019 -11.584 1.00 92.38 193 ALA A CA 1
ATOM 1494 C C . ALA A 1 193 ? 6.194 -9.454 -10.808 1.00 92.38 193 ALA A C 1
ATOM 1496 O O . ALA A 1 193 ? 5.691 -8.364 -11.096 1.00 92.38 193 ALA A O 1
ATOM 1497 N N . ASP A 1 194 ? 5.787 -10.199 -9.788 1.00 91.56 194 ASP A N 1
ATOM 1498 C CA . ASP A 1 194 ? 4.927 -9.702 -8.728 1.00 91.56 194 ASP A CA 1
ATOM 1499 C C . ASP A 1 194 ? 5.812 -9.083 -7.643 1.00 91.56 194 ASP A C 1
ATOM 1501 O O . ASP A 1 194 ? 6.483 -9.780 -6.888 1.00 91.56 194 ASP A O 1
ATOM 1505 N N . LEU A 1 195 ? 5.852 -7.755 -7.577 1.00 86.56 195 LEU A N 1
ATOM 1506 C CA . LEU A 1 195 ? 6.694 -7.056 -6.608 1.00 86.56 195 LEU A CA 1
ATOM 1507 C C . LEU A 1 195 ? 6.151 -7.198 -5.185 1.00 86.56 195 LEU A C 1
ATOM 1509 O O . LEU A 1 195 ? 6.896 -6.997 -4.228 1.00 86.56 195 LEU A O 1
ATOM 1513 N N . SER A 1 196 ? 4.876 -7.577 -5.033 1.00 81.31 196 SER A N 1
ATOM 1514 C CA . SER A 1 196 ? 4.277 -7.779 -3.716 1.00 81.31 196 SER A CA 1
ATOM 1515 C C . SER A 1 196 ? 4.732 -9.063 -3.022 1.00 81.31 196 SER A C 1
ATOM 1517 O O . SER A 1 196 ? 4.556 -9.184 -1.813 1.00 81.31 196 SER A O 1
ATOM 1519 N N . THR A 1 197 ? 5.369 -9.987 -3.750 1.00 84.12 197 THR A N 1
ATOM 1520 C CA . THR A 1 197 ? 5.923 -11.230 -3.190 1.00 84.12 197 THR A CA 1
ATOM 1521 C C . THR A 1 197 ? 7.394 -11.114 -2.791 1.00 84.12 197 THR A C 1
ATOM 1523 O O . THR A 1 197 ? 7.973 -12.085 -2.308 1.00 84.12 197 THR A O 1
ATOM 1526 N N . ILE A 1 198 ? 8.027 -9.960 -3.021 1.00 82.56 198 ILE A N 1
ATOM 1527 C CA . ILE A 1 198 ? 9.432 -9.740 -2.669 1.00 82.56 198 ILE A CA 1
ATOM 1528 C C . ILE A 1 198 ? 9.518 -9.458 -1.168 1.00 82.56 198 ILE A C 1
ATOM 1530 O O . ILE A 1 198 ? 9.068 -8.414 -0.693 1.00 82.56 198 ILE A O 1
ATOM 1534 N N . ASP A 1 199 ? 10.120 -10.386 -0.424 1.00 80.12 199 ASP A N 1
ATOM 1535 C CA . ASP A 1 199 ? 10.324 -10.229 1.013 1.00 80.12 199 ASP A CA 1
ATOM 1536 C C . ASP A 1 199 ? 11.456 -9.234 1.302 1.00 80.12 199 ASP A C 1
ATOM 1538 O O . ASP A 1 199 ? 12.634 -9.483 1.041 1.00 80.12 199 ASP A O 1
ATOM 1542 N N . LEU A 1 200 ? 11.081 -8.086 1.863 1.00 73.50 200 LEU A N 1
ATOM 1543 C CA . LEU A 1 200 ? 12.004 -7.044 2.306 1.00 73.50 200 LEU A CA 1
ATOM 1544 C C . LEU A 1 200 ? 12.061 -6.928 3.835 1.00 73.50 200 LEU A C 1
ATOM 1546 O O . LEU A 1 200 ? 12.702 -6.008 4.345 1.00 73.50 200 LEU A O 1
ATOM 1550 N N . GLY A 1 201 ? 11.434 -7.843 4.581 1.00 69.31 201 GLY A N 1
ATOM 1551 C CA . GLY A 1 201 ? 11.307 -7.754 6.038 1.00 69.31 201 GLY A CA 1
ATOM 1552 C C . GLY A 1 201 ? 12.658 -7.660 6.753 1.00 69.31 201 GLY A C 1
ATOM 1553 O O . GLY A 1 201 ? 12.841 -6.832 7.644 1.00 69.31 201 GLY A O 1
ATOM 1554 N N . GLY A 1 202 ? 13.662 -8.413 6.289 1.00 69.62 202 GLY A N 1
ATOM 1555 C CA . GLY A 1 202 ? 15.033 -8.362 6.823 1.00 69.62 202 GLY A CA 1
ATOM 1556 C C . GLY A 1 202 ? 15.804 -7.069 6.515 1.00 69.62 202 GLY A C 1
ATOM 1557 O O . GLY A 1 202 ? 16.914 -6.869 7.008 1.00 69.62 202 GLY A O 1
ATOM 1558 N N . HIS A 1 203 ? 15.237 -6.187 5.693 1.00 71.44 203 HIS A N 1
ATOM 1559 C CA . HIS A 1 203 ? 15.885 -4.985 5.181 1.00 71.44 203 HIS A CA 1
ATOM 1560 C C . HIS A 1 203 ? 15.288 -3.676 5.711 1.00 71.44 203 HIS A C 1
ATOM 1562 O O . HIS A 1 203 ? 15.841 -2.605 5.404 1.00 71.44 203 HIS A O 1
ATOM 1568 N N . GLY A 1 204 ? 14.197 -3.768 6.479 1.00 66.88 204 GLY A N 1
ATOM 1569 C CA . GLY A 1 204 ? 13.532 -2.650 7.138 1.00 66.88 204 GLY A CA 1
ATOM 1570 C C . GLY A 1 204 ? 14.342 -2.076 8.297 1.00 66.88 204 GLY A C 1
ATOM 1571 O O . GLY A 1 204 ? 15.434 -2.545 8.631 1.00 66.88 204 GLY A O 1
ATOM 1572 N N . TRP A 1 205 ? 13.821 -1.016 8.913 1.00 64.25 205 TRP A N 1
ATOM 1573 C CA . TRP A 1 205 ? 14.372 -0.546 10.181 1.00 64.25 205 TRP A CA 1
ATOM 1574 C C . TRP A 1 205 ? 14.190 -1.636 11.241 1.00 64.25 205 TRP A C 1
ATOM 1576 O O . TRP A 1 205 ? 13.103 -2.210 11.317 1.00 64.25 205 TRP A O 1
ATOM 1586 N N . PRO A 1 206 ? 15.211 -1.932 12.066 1.00 64.75 206 PRO A N 1
ATOM 1587 C CA . PRO A 1 206 ? 15.054 -2.922 13.116 1.00 64.75 206 PRO A CA 1
ATOM 1588 C C . PRO A 1 206 ? 13.925 -2.480 14.048 1.00 64.75 206 PRO A C 1
ATOM 1590 O O . PRO A 1 206 ? 13.952 -1.366 14.584 1.00 64.75 206 PRO A O 1
ATOM 1593 N N . LEU A 1 207 ? 12.940 -3.359 14.231 1.00 66.50 207 LEU A N 1
ATOM 1594 C CA . LEU A 1 207 ? 11.948 -3.209 15.287 1.00 66.50 207 LEU A CA 1
ATOM 1595 C C . LEU A 1 207 ? 12.688 -3.130 16.628 1.00 66.50 207 LEU A C 1
ATOM 1597 O O . LEU A 1 207 ? 13.660 -3.854 16.862 1.00 66.50 207 LEU A O 1
ATOM 1601 N N . GLY A 1 208 ? 12.256 -2.215 17.499 1.00 68.31 208 GLY A N 1
ATOM 1602 C CA . GLY A 1 208 ? 12.793 -2.136 18.856 1.00 68.31 208 GLY A CA 1
ATOM 1603 C C . GLY A 1 208 ? 12.484 -3.405 19.655 1.00 68.31 208 GLY A C 1
ATOM 1604 O O . GLY A 1 208 ? 11.776 -4.290 19.196 1.00 68.31 208 GLY A O 1
ATOM 1605 N N . SER A 1 209 ? 12.979 -3.514 20.884 1.00 80.69 209 SER A N 1
ATOM 1606 C CA . SER A 1 209 ? 12.472 -4.553 21.789 1.00 80.69 209 SER A CA 1
ATOM 1607 C C . SER A 1 209 ? 11.000 -4.290 22.116 1.00 80.69 209 SER A C 1
ATOM 1609 O O . SER A 1 209 ? 10.612 -3.129 22.264 1.00 80.69 209 SER A O 1
ATOM 1611 N N . ARG A 1 210 ? 10.206 -5.352 22.314 1.00 83.50 210 ARG A N 1
ATOM 1612 C CA . ARG A 1 210 ? 8.827 -5.227 22.810 1.00 83.50 210 ARG A CA 1
ATOM 1613 C C . ARG A 1 210 ? 8.798 -4.333 24.061 1.00 83.50 210 ARG A C 1
ATOM 1615 O O . ARG A 1 210 ? 9.520 -4.644 25.015 1.00 83.50 210 ARG A O 1
ATOM 1622 N N . PRO A 1 211 ? 7.979 -3.264 24.091 1.00 84.88 211 PRO A N 1
ATOM 1623 C CA . PRO A 1 211 ? 7.842 -2.422 25.272 1.00 84.88 211 PRO A CA 1
ATOM 1624 C C . PRO A 1 211 ? 7.427 -3.240 26.498 1.00 84.88 211 PRO A C 1
ATOM 1626 O O . PRO A 1 211 ? 6.607 -4.156 26.405 1.00 84.88 211 PRO A O 1
ATOM 1629 N N . VAL A 1 212 ? 7.984 -2.912 27.666 1.00 88.94 212 VAL A N 1
ATOM 1630 C CA . VAL A 1 212 ? 7.696 -3.628 28.925 1.00 88.94 212 VAL A CA 1
ATOM 1631 C C . VAL A 1 212 ? 6.213 -3.526 29.303 1.00 88.94 212 VAL A C 1
ATOM 1633 O O . VAL A 1 212 ? 5.647 -4.450 29.884 1.00 88.94 212 VAL A O 1
ATOM 1636 N N . ASP A 1 213 ? 5.568 -2.422 28.941 1.00 88.12 213 ASP A N 1
ATOM 1637 C CA . ASP A 1 213 ? 4.161 -2.111 29.183 1.00 88.12 213 ASP A CA 1
ATOM 1638 C C . ASP A 1 213 ? 3.227 -2.525 28.034 1.00 88.12 213 ASP A C 1
ATOM 1640 O O . ASP A 1 213 ? 2.030 -2.233 28.088 1.00 88.12 213 ASP A O 1
ATOM 1644 N N . ALA A 1 214 ? 3.722 -3.270 27.037 1.00 89.44 214 ALA A N 1
ATOM 1645 C CA . ALA A 1 214 ? 2.940 -3.638 25.860 1.00 89.44 214 ALA A CA 1
ATOM 1646 C C . ALA A 1 214 ? 1.610 -4.323 26.203 1.00 89.44 214 ALA A C 1
ATOM 1648 O O . ALA A 1 214 ? 0.560 -3.932 25.705 1.00 89.44 214 ALA A O 1
ATOM 1649 N N . ALA A 1 215 ? 1.627 -5.289 27.123 1.00 91.25 215 ALA A N 1
ATOM 1650 C CA . ALA A 1 215 ? 0.411 -5.992 27.535 1.00 91.25 215 ALA A CA 1
ATOM 1651 C C . ALA A 1 215 ? -0.612 -5.077 28.235 1.00 91.25 215 ALA A C 1
ATOM 1653 O O . ALA A 1 215 ? -1.813 -5.340 28.189 1.00 91.25 215 ALA A O 1
ATOM 1654 N N . SER A 1 216 ? -0.152 -4.021 28.912 1.00 91.75 216 SER A N 1
ATOM 1655 C CA . SER A 1 216 ? -1.037 -3.039 29.545 1.00 91.75 216 SER A CA 1
ATOM 1656 C C . SER A 1 216 ? -1.678 -2.131 28.503 1.00 91.75 216 SER A C 1
ATOM 1658 O O . SER A 1 216 ? -2.877 -1.885 28.586 1.00 91.75 216 SER A O 1
ATOM 1660 N N . TYR A 1 217 ? -0.909 -1.692 27.504 1.00 90.50 217 TYR A N 1
ATOM 1661 C CA . TYR A 1 217 ? -1.423 -0.886 26.399 1.00 90.50 217 TYR A CA 1
ATOM 1662 C C . TYR A 1 217 ? -2.411 -1.675 25.522 1.00 90.50 217 TYR A C 1
ATOM 1664 O O . TYR A 1 217 ? -3.504 -1.197 25.243 1.00 90.50 217 TYR A O 1
ATOM 1672 N N . GLU A 1 218 ? -2.092 -2.930 25.189 1.00 93.75 218 GLU A N 1
ATOM 1673 C CA . GLU A 1 218 ? -2.992 -3.845 24.469 1.00 93.75 218 GLU A CA 1
ATOM 1674 C C . GLU A 1 218 ? -4.309 -4.064 25.230 1.00 93.75 218 GLU A C 1
ATOM 1676 O O . GLU A 1 218 ? -5.389 -4.063 24.638 1.00 93.75 218 GLU A O 1
ATOM 1681 N N . ARG A 1 219 ? -4.246 -4.207 26.560 1.00 93.44 219 ARG A N 1
ATOM 1682 C CA . ARG A 1 219 ? -5.449 -4.322 27.392 1.00 93.44 219 ARG A CA 1
ATOM 1683 C C . ARG A 1 219 ? -6.267 -3.032 27.395 1.00 93.44 219 ARG A C 1
ATOM 1685 O O . ARG A 1 219 ? -7.480 -3.112 27.249 1.00 93.44 219 ARG A O 1
ATOM 1692 N N . ALA A 1 220 ? -5.620 -1.873 27.521 1.00 90.19 220 ALA A N 1
ATOM 1693 C CA . ALA A 1 220 ?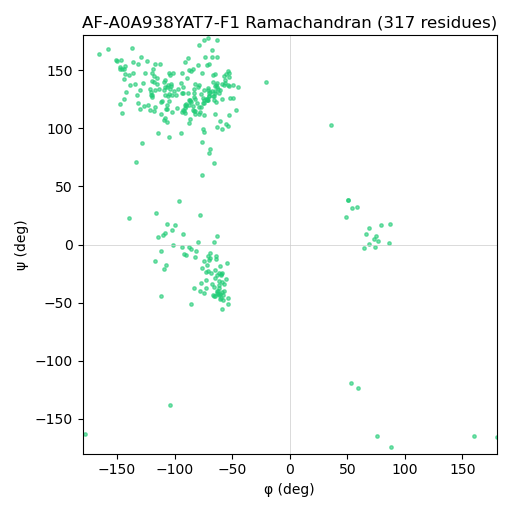 -6.296 -0.578 27.469 1.00 90.19 220 ALA A CA 1
ATOM 1694 C C . ALA A 1 220 ? -7.003 -0.368 26.119 1.00 90.19 220 ALA A C 1
ATOM 1696 O O . ALA A 1 220 ? -8.167 0.019 26.096 1.00 90.19 220 ALA A O 1
ATOM 1697 N N . ALA A 1 221 ? -6.347 -0.728 25.013 1.00 91.06 221 ALA A N 1
ATOM 1698 C CA . ALA A 1 221 ? -6.931 -0.726 23.674 1.00 91.06 221 ALA A CA 1
ATOM 1699 C C . ALA A 1 221 ? -8.181 -1.615 23.574 1.00 91.06 221 ALA A C 1
ATOM 1701 O O . ALA A 1 221 ? -9.220 -1.206 23.055 1.00 91.06 221 ALA A O 1
ATOM 1702 N N . LEU A 1 222 ? -8.094 -2.843 24.093 1.00 94.25 222 LEU A N 1
ATOM 1703 C CA . LEU A 1 222 ? -9.218 -3.776 24.115 1.00 94.25 222 LEU A CA 1
ATOM 1704 C C . LEU A 1 222 ? -10.389 -3.248 24.956 1.00 94.25 222 LEU A C 1
ATOM 1706 O O . LEU A 1 222 ? -11.542 -3.385 24.549 1.00 94.25 222 LEU A O 1
ATOM 1710 N N . GLU A 1 223 ? -10.103 -2.660 26.118 1.00 91.31 223 GLU A N 1
ATOM 1711 C CA . GLU A 1 223 ? -11.105 -2.058 27.002 1.00 91.31 223 GLU A CA 1
ATOM 1712 C C . GLU A 1 223 ? -11.782 -0.851 26.343 1.00 91.31 223 GLU A C 1
ATOM 1714 O O . GLU A 1 223 ? -13.010 -0.753 26.365 1.00 91.31 223 GLU A O 1
ATOM 1719 N N . GLU A 1 224 ? -11.007 0.021 25.697 1.00 88.69 224 GLU A N 1
ATOM 1720 C CA . GLU A 1 224 ? -11.516 1.178 24.966 1.00 88.69 224 GLU A CA 1
ATOM 1721 C C . GLU A 1 224 ? -12.486 0.745 23.859 1.00 88.69 224 GLU A C 1
ATOM 1723 O O . GLU A 1 224 ? -13.654 1.140 23.877 1.00 88.69 224 GLU A O 1
ATOM 1728 N N . PHE A 1 225 ? -12.067 -0.146 22.954 1.00 90.62 225 PHE A N 1
ATOM 1729 C CA . PHE A 1 225 ? -12.925 -0.639 21.868 1.00 90.62 225 PHE A CA 1
ATOM 1730 C C . PHE A 1 225 ? -14.105 -1.466 22.393 1.00 90.62 225 PHE A C 1
ATOM 1732 O O . PHE A 1 225 ? -15.220 -1.360 21.879 1.00 90.62 225 PHE A O 1
ATOM 1739 N N . GLY A 1 226 ? -13.903 -2.251 23.454 1.00 88.88 226 GLY A N 1
ATOM 1740 C CA . GLY A 1 226 ? -14.967 -3.002 24.124 1.00 88.88 226 GLY A CA 1
ATOM 1741 C C . GLY A 1 226 ? -16.033 -2.101 24.752 1.00 88.88 226 GLY A C 1
ATOM 1742 O O . GLY A 1 226 ? -17.196 -2.493 24.855 1.00 88.88 226 GLY A O 1
ATOM 1743 N N . SER A 1 227 ? -15.668 -0.867 25.105 1.00 87.56 227 SER A N 1
ATOM 1744 C CA . SER A 1 227 ? -16.586 0.132 25.645 1.00 87.56 227 SER A CA 1
ATOM 1745 C C . SER A 1 227 ? -17.441 0.836 24.585 1.00 87.56 227 SER A C 1
ATOM 1747 O O . SER A 1 227 ? -18.259 1.673 24.954 1.00 87.56 227 SER A O 1
ATOM 1749 N N . ALA A 1 228 ? -17.344 0.491 23.292 1.00 86.00 228 ALA A N 1
ATOM 1750 C CA . ALA A 1 228 ? -18.082 1.171 22.218 1.00 86.00 228 ALA A CA 1
ATOM 1751 C C . ALA A 1 228 ? -19.617 1.202 22.428 1.00 86.00 228 ALA A C 1
ATOM 1753 O O . ALA A 1 228 ? -20.283 2.162 22.044 1.00 86.00 228 ALA A O 1
ATOM 1754 N N . ALA A 1 229 ? -20.198 0.210 23.113 1.00 82.31 229 ALA A N 1
ATOM 1755 C CA . ALA A 1 229 ? -21.619 0.209 23.496 1.00 82.31 229 ALA A CA 1
ATOM 1756 C C . ALA A 1 229 ? -21.988 1.248 24.580 1.00 82.31 229 ALA A C 1
ATOM 1758 O O . ALA A 1 229 ? -23.163 1.478 24.855 1.00 82.31 229 ALA A O 1
ATOM 1759 N N . GLN A 1 230 ? -20.994 1.854 25.227 1.00 82.06 230 GLN A N 1
ATOM 1760 C CA . GLN A 1 230 ? -21.111 2.770 26.367 1.00 82.06 230 GLN A CA 1
ATOM 1761 C C . GLN A 1 230 ? -20.127 3.953 26.257 1.00 82.06 230 GLN A C 1
ATOM 1763 O O . GLN A 1 230 ? -19.774 4.559 27.276 1.00 82.06 230 GLN A O 1
ATOM 1768 N N . TYR A 1 231 ? -19.692 4.254 25.027 1.00 70.12 231 TYR A N 1
ATOM 1769 C CA . TYR A 1 231 ? -18.545 5.100 24.699 1.00 70.12 231 TYR A CA 1
ATOM 1770 C C . TYR A 1 231 ? -18.655 6.530 25.231 1.00 70.12 231 TYR A C 1
ATOM 1772 O O . TYR A 1 231 ? -17.705 7.053 25.811 1.00 70.12 231 TYR A O 1
ATOM 1780 N N . TRP A 1 232 ? -19.811 7.181 25.064 1.00 66.56 232 TRP A N 1
ATOM 1781 C CA . TRP A 1 232 ? -19.927 8.602 25.386 1.00 66.56 232 TRP A CA 1
ATOM 1782 C C . TRP A 1 232 ? -20.428 8.830 26.810 1.00 66.56 232 TRP A C 1
ATOM 1784 O O . TRP A 1 232 ? -21.472 8.306 27.206 1.00 66.56 232 TRP A O 1
ATOM 1794 N N . ARG A 1 233 ? -19.725 9.690 27.558 1.00 55.56 233 ARG A N 1
ATOM 1795 C CA . ARG A 1 233 ? -20.193 10.278 28.820 1.00 55.56 233 ARG A CA 1
ATOM 1796 C C . ARG A 1 233 ? -20.597 11.732 28.591 1.00 55.56 233 ARG A C 1
ATOM 1798 O O . ARG A 1 233 ? -19.790 12.640 28.746 1.00 55.56 233 ARG A O 1
ATOM 1805 N N . SER A 1 234 ? -21.872 11.971 28.301 1.00 54.66 234 SER A N 1
ATOM 1806 C CA . SER A 1 234 ? -22.478 13.295 28.497 1.00 54.66 234 SER A CA 1
ATOM 1807 C C . SER A 1 234 ? -23.316 13.255 29.771 1.00 54.66 234 SER A C 1
ATOM 1809 O O . SER A 1 234 ? -24.149 12.360 29.921 1.00 54.66 234 SER A O 1
ATOM 1811 N N . GLU A 1 235 ? -23.108 14.203 30.686 1.00 58.44 235 GLU A N 1
ATOM 1812 C CA . GLU A 1 235 ? -23.935 14.356 31.899 1.00 58.44 235 GLU A CA 1
ATOM 1813 C C . GLU A 1 235 ? -23.969 13.106 32.807 1.00 58.44 235 GLU A C 1
ATOM 1815 O O . GLU A 1 235 ? -24.979 12.794 33.435 1.00 58.44 235 GLU A O 1
ATOM 1820 N N . GLY A 1 236 ? -22.871 12.343 32.852 1.00 62.38 236 GLY A N 1
ATOM 1821 C CA . GLY A 1 236 ? -22.766 11.132 33.677 1.00 62.38 236 GLY A CA 1
ATOM 1822 C C . GLY A 1 236 ? -23.563 9.926 33.164 1.00 62.38 236 GLY A C 1
ATOM 1823 O O . GLY A 1 236 ? -23.582 8.893 33.831 1.00 62.38 236 GLY A O 1
ATOM 1824 N N . LYS A 1 237 ? -24.194 10.021 31.987 1.00 66.69 237 LYS A N 1
ATOM 1825 C CA . LYS A 1 237 ? -24.885 8.900 31.341 1.00 66.69 237 LYS A CA 1
ATOM 1826 C C . LYS A 1 237 ? -24.009 8.304 30.248 1.00 66.69 237 LYS A C 1
ATOM 1828 O O . LYS A 1 237 ? -23.486 9.036 29.413 1.00 66.69 237 LYS A O 1
ATOM 1833 N N . HIS A 1 238 ? -23.890 6.981 30.269 1.00 74.69 238 HIS A N 1
ATOM 1834 C CA . HIS A 1 238 ? -23.256 6.208 29.210 1.00 74.69 238 HIS A CA 1
ATOM 1835 C C . HIS A 1 238 ? -24.215 6.086 28.027 1.00 74.69 238 HIS A C 1
ATOM 1837 O O . HIS A 1 238 ? -25.380 5.725 28.212 1.00 74.69 238 HIS A O 1
ATOM 1843 N N . ARG A 1 239 ? -23.731 6.400 26.826 1.00 79.38 239 ARG A N 1
ATOM 1844 C CA . ARG A 1 239 ? -24.454 6.192 25.567 1.00 79.38 239 ARG A CA 1
ATOM 1845 C C . ARG A 1 239 ? -23.604 5.379 24.593 1.00 79.38 239 ARG A C 1
ATOM 1847 O O . ARG A 1 239 ? -22.377 5.509 24.632 1.00 79.38 239 ARG A O 1
ATOM 1854 N N . PRO A 1 240 ? -24.233 4.550 23.747 1.00 83.38 240 PRO A N 1
ATOM 1855 C CA . PRO A 1 240 ? -23.519 3.827 22.707 1.00 83.38 240 PRO A CA 1
ATOM 1856 C C . PRO A 1 240 ? -22.894 4.783 21.695 1.00 83.38 240 PRO A C 1
ATOM 1858 O O . PRO A 1 240 ? -23.297 5.940 21.577 1.00 83.38 240 PRO A O 1
ATOM 1861 N N . LEU A 1 241 ? -21.913 4.269 20.952 1.00 84.31 241 LEU A N 1
ATOM 1862 C CA . LEU A 1 241 ? -21.240 4.997 19.882 1.00 84.31 241 LEU A CA 1
ATOM 1863 C C . LEU A 1 241 ? -22.215 5.502 18.810 1.00 84.31 241 LEU A C 1
ATOM 1865 O O . LEU A 1 241 ? -22.014 6.565 18.256 1.00 84.31 241 LEU A O 1
ATOM 1869 N N . VAL A 1 242 ? -23.280 4.764 18.517 1.00 86.25 242 VAL A N 1
ATOM 1870 C CA . VAL A 1 242 ? -24.454 5.250 17.779 1.00 86.25 242 VAL A CA 1
ATOM 1871 C C . VAL A 1 242 ? -25.690 4.578 18.371 1.00 86.25 242 VAL A C 1
ATOM 1873 O O . VAL A 1 242 ? -25.588 3.470 18.895 1.00 86.25 242 VAL A O 1
ATOM 1876 N N . ASP A 1 243 ? -26.850 5.235 18.318 1.00 86.31 243 ASP A N 1
ATOM 1877 C CA . ASP A 1 243 ? -28.053 4.798 19.050 1.00 86.31 243 ASP A CA 1
ATOM 1878 C C . ASP A 1 243 ? -28.542 3.384 18.679 1.00 86.31 243 ASP A C 1
ATOM 1880 O O . ASP A 1 243 ? -29.174 2.720 19.498 1.00 86.31 243 ASP A O 1
ATOM 1884 N N . ASP A 1 244 ? -28.247 2.901 17.469 1.00 87.75 244 ASP A N 1
ATOM 1885 C CA . ASP A 1 244 ? -28.669 1.589 16.969 1.00 87.75 244 ASP A CA 1
ATOM 1886 C C . ASP A 1 244 ? -27.563 0.517 16.998 1.00 87.75 244 ASP A C 1
ATOM 1888 O O . ASP A 1 244 ? -27.729 -0.558 16.414 1.00 87.75 244 ASP A O 1
ATOM 1892 N N . LEU A 1 245 ? -26.447 0.791 17.680 1.00 89.69 245 LEU A N 1
ATOM 1893 C CA . LEU A 1 245 ? -25.327 -0.133 17.847 1.00 89.69 245 LEU A CA 1
ATOM 1894 C C . LEU A 1 245 ? -25.703 -1.288 18.793 1.00 89.69 245 LEU A C 1
ATOM 1896 O O . LEU A 1 245 ? -26.084 -1.076 19.944 1.00 89.69 245 LEU A O 1
ATOM 1900 N N . THR A 1 246 ? -25.553 -2.524 18.325 1.00 90.06 246 THR A N 1
ATOM 1901 C CA . THR A 1 246 ? -25.878 -3.753 19.070 1.00 90.06 246 THR A CA 1
ATOM 1902 C C . THR A 1 246 ? -24.788 -4.813 18.887 1.00 90.06 246 THR A C 1
ATOM 1904 O O . THR A 1 246 ? -23.888 -4.644 18.067 1.00 90.06 246 THR A O 1
ATOM 1907 N N . ASP A 1 247 ? -24.830 -5.890 19.680 1.00 91.31 247 ASP A N 1
ATOM 1908 C CA . ASP A 1 247 ? -23.929 -7.055 19.574 1.00 91.31 247 ASP A CA 1
ATOM 1909 C C . ASP A 1 247 ? -22.427 -6.720 19.510 1.00 91.31 247 ASP A C 1
ATOM 1911 O O . ASP A 1 247 ? -21.649 -7.353 18.790 1.00 91.31 247 ASP A O 1
ATOM 1915 N N . VAL A 1 248 ? -22.024 -5.706 20.278 1.00 92.19 248 VAL A N 1
ATOM 1916 C CA . VAL A 1 248 ? -20.659 -5.177 20.306 1.00 92.19 248 VAL A CA 1
ATOM 1917 C C . VAL A 1 248 ? -19.702 -6.170 20.950 1.00 92.19 248 VAL A C 1
ATOM 1919 O O . VAL A 1 248 ? -19.907 -6.610 22.082 1.00 92.19 248 VAL A O 1
ATOM 1922 N N . ARG A 1 249 ? -18.616 -6.481 20.249 1.00 94.12 249 ARG A N 1
ATOM 1923 C CA . ARG A 1 249 ? -17.536 -7.333 20.738 1.00 94.12 249 ARG A CA 1
ATOM 1924 C C . ARG A 1 249 ? -16.197 -6.834 20.221 1.00 94.12 249 ARG A C 1
ATOM 1926 O O . ARG A 1 249 ? -16.014 -6.745 19.010 1.00 94.12 249 ARG A O 1
ATOM 1933 N N . ALA A 1 250 ? -15.268 -6.583 21.135 1.00 94.31 250 ALA A N 1
ATOM 1934 C CA . ALA A 1 250 ? -13.875 -6.301 20.820 1.00 94.31 250 ALA A CA 1
ATOM 1935 C C . ALA A 1 250 ? -12.988 -7.510 21.147 1.00 94.31 250 ALA A C 1
ATOM 1937 O O . ALA A 1 250 ? -13.269 -8.256 22.088 1.00 94.31 250 ALA A O 1
ATOM 1938 N N . GLU A 1 251 ? -11.920 -7.701 20.384 1.00 95.25 251 GLU A N 1
ATOM 1939 C CA . GLU A 1 251 ? -10.876 -8.686 20.665 1.00 95.25 251 GLU A CA 1
ATOM 1940 C C . GLU A 1 251 ? -9.519 -8.229 20.125 1.00 95.25 251 GLU A C 1
ATOM 1942 O O . GLU A 1 251 ? -9.447 -7.403 19.216 1.00 95.25 251 GLU A O 1
ATOM 1947 N N . LEU A 1 252 ? -8.446 -8.779 20.692 1.00 93.69 252 LEU A N 1
ATOM 1948 C CA . LEU A 1 252 ? -7.087 -8.590 20.195 1.00 93.69 252 LEU A CA 1
ATOM 1949 C C . LEU A 1 252 ? -6.700 -9.772 19.313 1.00 93.69 252 LEU A C 1
ATOM 1951 O O . LEU A 1 252 ? -6.901 -10.928 19.689 1.00 93.69 252 LEU A O 1
ATOM 1955 N N . LEU A 1 253 ? -6.118 -9.473 18.162 1.00 90.19 253 LEU A N 1
ATOM 1956 C CA . LEU A 1 253 ? -5.606 -10.436 17.200 1.00 90.19 253 LEU A CA 1
ATOM 1957 C C . LEU A 1 253 ? -4.100 -10.238 17.043 1.00 90.19 253 LEU A C 1
ATOM 1959 O O . LEU A 1 253 ? -3.618 -9.110 17.078 1.00 90.19 253 LEU A O 1
ATOM 1963 N N . GLY A 1 254 ? -3.371 -11.332 16.835 1.00 87.31 254 GLY A N 1
ATOM 1964 C CA . GLY A 1 254 ? -1.920 -11.285 16.662 1.00 87.31 254 GLY A CA 1
ATOM 1965 C C . GLY A 1 254 ? -1.154 -11.078 17.969 1.00 87.31 254 GLY A C 1
ATOM 1966 O O . GLY A 1 254 ? -1.667 -11.283 19.070 1.00 87.31 254 GLY A O 1
ATOM 1967 N N . THR A 1 255 ? 0.116 -10.724 17.825 1.00 86.25 255 THR A N 1
ATOM 1968 C CA . THR A 1 255 ? 1.047 -10.441 18.919 1.00 86.25 255 THR A CA 1
ATOM 1969 C C . THR A 1 255 ? 1.951 -9.301 18.496 1.00 86.25 255 THR A C 1
ATOM 1971 O O . THR A 1 255 ? 2.213 -9.175 17.305 1.00 86.25 255 THR A O 1
ATOM 1974 N N . TRP A 1 256 ? 2.475 -8.538 19.459 1.00 85.38 256 TRP A N 1
ATOM 1975 C CA . TRP A 1 256 ? 3.388 -7.428 19.184 1.00 85.38 256 TRP A CA 1
ATOM 1976 C C . TRP A 1 256 ? 4.474 -7.804 18.149 1.00 85.38 256 TRP A C 1
ATOM 1978 O O . TRP A 1 256 ? 5.076 -8.875 18.297 1.00 85.38 256 TRP A O 1
ATOM 1988 N N . PRO A 1 257 ? 4.760 -6.930 17.163 1.00 81.31 257 PRO A N 1
ATOM 1989 C CA . PRO A 1 257 ? 4.122 -5.628 16.917 1.00 81.31 257 PRO A CA 1
ATOM 1990 C C . PRO A 1 257 ? 2.801 -5.720 16.132 1.00 81.31 257 PRO A C 1
ATOM 1992 O O . PRO A 1 257 ? 2.046 -4.761 16.115 1.00 81.31 257 PRO A O 1
ATOM 1995 N N . ASP A 1 258 ? 2.455 -6.873 15.564 1.00 81.31 258 ASP A N 1
ATOM 1996 C CA . ASP A 1 258 ? 1.287 -7.057 14.686 1.00 81.31 258 ASP A CA 1
ATOM 1997 C C . ASP A 1 258 ? -0.052 -7.168 15.445 1.00 81.31 258 ASP A C 1
ATOM 1999 O O . ASP A 1 258 ? -0.998 -7.816 14.986 1.00 81.31 258 ASP A O 1
ATOM 2003 N N . THR A 1 259 ? -0.140 -6.600 16.650 1.00 86.12 259 THR A N 1
ATOM 2004 C CA . THR A 1 259 ? -1.367 -6.657 17.446 1.00 86.12 259 THR A CA 1
ATOM 2005 C C . THR A 1 259 ? -2.423 -5.747 16.821 1.00 86.12 259 THR A C 1
ATOM 2007 O O . THR A 1 259 ? -2.213 -4.545 16.669 1.00 86.12 259 THR A O 1
ATOM 2010 N N . VAL A 1 260 ? -3.591 -6.307 16.518 1.00 89.12 260 VAL A N 1
ATOM 2011 C CA . VAL A 1 260 ? -4.755 -5.596 15.978 1.00 89.12 260 VAL A CA 1
ATOM 2012 C C . VAL A 1 260 ? -5.902 -5.685 16.974 1.00 89.12 260 VAL A C 1
ATOM 2014 O O . VAL A 1 260 ? -6.224 -6.771 17.452 1.00 89.12 260 VAL A O 1
ATOM 2017 N N . VAL A 1 261 ? -6.564 -4.567 17.263 1.00 92.62 261 VAL A N 1
ATOM 2018 C CA . VAL A 1 261 ? -7.854 -4.564 17.957 1.00 92.62 261 VAL A CA 1
ATOM 2019 C C . VAL A 1 261 ? -8.975 -4.627 16.921 1.00 92.62 261 VAL A C 1
ATOM 2021 O O . VAL A 1 261 ? -9.090 -3.772 16.042 1.00 92.62 261 VAL A O 1
ATOM 2024 N N . ARG A 1 262 ? -9.790 -5.683 16.992 1.00 92.19 262 ARG A N 1
ATOM 2025 C CA . ARG A 1 262 ? -10.944 -5.910 16.118 1.00 92.19 262 ARG A CA 1
ATOM 2026 C C . ARG A 1 262 ? -12.227 -5.671 16.898 1.00 92.19 262 ARG A C 1
ATOM 2028 O O . ARG A 1 262 ? -12.502 -6.374 17.864 1.00 92.19 262 ARG A O 1
ATOM 2035 N N . LEU A 1 263 ? -13.034 -4.720 16.445 1.00 92.62 263 LEU A N 1
ATOM 2036 C CA . LEU A 1 263 ? -14.374 -4.430 16.939 1.00 92.62 263 LEU A CA 1
ATOM 2037 C C . LEU A 1 263 ? -15.410 -4.943 15.947 1.00 92.62 263 LEU A C 1
ATOM 2039 O O . LEU A 1 263 ? -15.420 -4.544 14.789 1.00 92.62 263 LEU A O 1
ATOM 2043 N N . SER A 1 264 ? -16.309 -5.799 16.414 1.00 92.62 264 SER A N 1
ATOM 2044 C CA . SER A 1 264 ? -17.442 -6.308 15.646 1.00 92.62 264 SER A CA 1
ATOM 2045 C C . SER A 1 264 ? -18.758 -5.886 16.290 1.00 92.62 264 SER A C 1
ATOM 2047 O O . SER A 1 264 ? -18.863 -5.872 17.515 1.00 92.62 264 SER A O 1
ATOM 2049 N N . PHE A 1 265 ? -19.748 -5.514 15.483 1.00 93.50 265 PHE A N 1
ATOM 2050 C CA . PHE A 1 265 ? -21.038 -5.005 15.960 1.00 93.50 265 PHE A CA 1
ATOM 2051 C C . PHE A 1 265 ? -22.136 -5.172 14.903 1.00 93.50 265 PHE A C 1
ATOM 2053 O O . PHE A 1 265 ? -21.863 -5.466 13.740 1.00 93.50 265 PHE A O 1
ATOM 2060 N N . ALA A 1 266 ? -23.387 -4.972 15.298 1.00 91.62 266 ALA A N 1
ATOM 2061 C CA . ALA A 1 266 ? -24.545 -4.888 14.416 1.00 91.62 266 ALA A CA 1
ATOM 2062 C C . ALA A 1 266 ? -25.183 -3.493 14.503 1.00 91.62 266 ALA A C 1
ATOM 2064 O O . ALA A 1 266 ? -25.037 -2.790 15.505 1.00 91.62 266 ALA A O 1
ATOM 2065 N N . LEU A 1 267 ? -25.891 -3.094 13.445 1.00 89.75 267 LEU A N 1
ATOM 2066 C CA . LEU A 1 267 ? -26.630 -1.832 13.387 1.00 89.75 267 LEU A CA 1
ATOM 2067 C C . LEU A 1 267 ? -28.112 -2.119 13.154 1.00 89.75 267 LEU A C 1
ATOM 2069 O O . LEU A 1 267 ? -28.475 -2.824 12.210 1.00 89.75 267 LEU A O 1
ATOM 2073 N N . GLY A 1 268 ? -28.979 -1.546 13.988 1.00 88.62 268 GLY A N 1
ATOM 2074 C CA . GLY A 1 268 ? -30.427 -1.739 13.893 1.00 88.62 268 GLY A CA 1
ATOM 2075 C C . GLY A 1 268 ? -31.014 -1.301 12.547 1.00 88.62 268 GLY A C 1
ATOM 2076 O O . GLY A 1 268 ? -31.945 -1.932 12.046 1.00 88.62 268 GLY A O 1
ATOM 2077 N N . ARG A 1 269 ? -30.444 -0.270 11.910 1.00 85.06 269 ARG A N 1
ATOM 2078 C CA . ARG A 1 269 ? -30.865 0.198 10.576 1.00 85.06 269 ARG A CA 1
ATOM 2079 C C . ARG A 1 269 ? -30.513 -0.752 9.424 1.00 85.06 269 ARG A C 1
ATOM 2081 O O . ARG A 1 269 ? -31.032 -0.582 8.323 1.00 85.06 269 ARG A O 1
ATOM 2088 N N . THR A 1 270 ? -29.654 -1.744 9.653 1.00 83.56 270 THR A N 1
ATOM 2089 C CA . THR A 1 270 ? -29.255 -2.756 8.661 1.00 83.56 270 THR A CA 1
ATOM 2090 C C . THR A 1 270 ? -29.295 -4.166 9.265 1.00 83.56 270 THR A C 1
ATOM 2092 O O . THR A 1 270 ? -28.254 -4.799 9.464 1.00 83.56 270 THR A O 1
ATOM 2095 N N . PRO A 1 271 ? -30.507 -4.697 9.530 1.00 84.25 271 PRO A N 1
ATOM 2096 C CA . PRO A 1 271 ? -30.680 -5.984 10.195 1.00 84.25 271 PRO A CA 1
ATOM 2097 C C . PRO A 1 271 ? -29.988 -7.138 9.464 1.00 84.25 271 PRO A C 1
ATOM 2099 O O . PRO A 1 271 ? -29.957 -7.189 8.234 1.00 84.25 271 PRO A O 1
ATOM 2102 N N . GLY A 1 272 ? -29.467 -8.093 10.237 1.00 83.50 272 GLY A N 1
ATOM 2103 C CA . GLY A 1 272 ? -28.824 -9.302 9.712 1.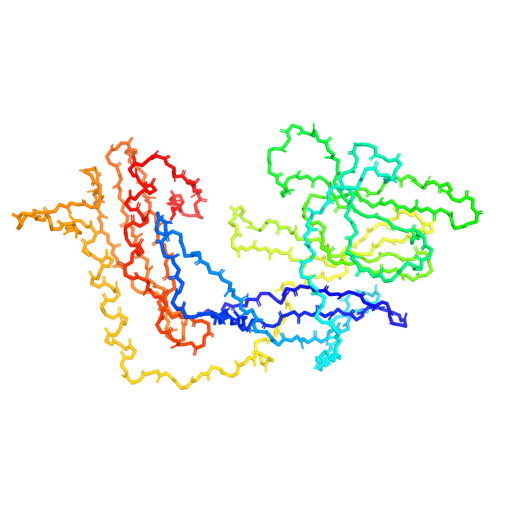00 83.50 272 GLY A CA 1
ATOM 2104 C C . GLY A 1 272 ? -27.413 -9.089 9.164 1.00 83.50 272 GLY A C 1
ATOM 2105 O O . GLY A 1 272 ? -26.816 -10.042 8.671 1.00 83.50 272 GLY A O 1
ATOM 2106 N N . ARG A 1 273 ? -26.864 -7.871 9.254 1.00 85.06 273 ARG A N 1
ATOM 2107 C CA . ARG A 1 273 ? -25.490 -7.581 8.845 1.00 85.06 273 ARG A CA 1
ATOM 2108 C C . ARG A 1 273 ? -24.578 -7.386 10.049 1.00 85.06 273 ARG A C 1
ATOM 2110 O O . ARG A 1 273 ? -24.942 -6.701 11.004 1.00 85.06 273 ARG A O 1
ATOM 2117 N N . ARG A 1 274 ? -23.376 -7.960 9.971 1.00 87.94 274 ARG A N 1
ATOM 2118 C CA . ARG A 1 274 ? -22.314 -7.789 10.965 1.00 87.94 274 ARG A CA 1
ATOM 2119 C C . ARG A 1 274 ? -21.257 -6.856 10.406 1.00 87.94 274 ARG A C 1
ATOM 2121 O O . ARG A 1 274 ? -20.790 -7.073 9.296 1.00 87.94 274 ARG A O 1
ATOM 2128 N N . TYR A 1 275 ? -20.896 -5.841 11.168 1.00 88.50 275 TYR A N 1
ATOM 2129 C CA . TYR A 1 275 ? -19.874 -4.871 10.821 1.00 88.50 275 TYR A CA 1
ATOM 2130 C C . TYR A 1 275 ? -18.598 -5.143 11.598 1.00 88.50 275 TYR A C 1
ATOM 2132 O O . TYR A 1 275 ? -18.660 -5.577 12.750 1.00 88.50 275 TYR A O 1
ATOM 2140 N N . VAL A 1 276 ? -17.457 -4.872 10.972 1.00 88.00 276 VAL A N 1
ATOM 2141 C CA . VAL A 1 276 ? -16.138 -5.029 11.579 1.00 88.00 276 VAL A CA 1
ATOM 2142 C C . VAL A 1 276 ? -15.296 -3.792 11.321 1.00 88.00 276 VAL A C 1
ATOM 2144 O O . VAL A 1 276 ? -15.142 -3.356 10.184 1.00 88.00 276 VAL A O 1
ATOM 2147 N N . HIS A 1 277 ? -14.725 -3.259 12.392 1.00 87.50 277 HIS A N 1
ATOM 2148 C CA . HIS A 1 277 ? -13.735 -2.200 12.382 1.00 87.50 277 HIS A CA 1
ATOM 2149 C C . HIS A 1 277 ? -12.455 -2.730 13.036 1.00 87.50 277 HIS A C 1
ATOM 2151 O O . HIS A 1 277 ? -12.508 -3.278 14.136 1.00 87.50 277 HIS A O 1
ATOM 2157 N N . ALA A 1 278 ? -11.313 -2.610 12.365 1.00 87.31 278 ALA A N 1
ATOM 2158 C CA . ALA A 1 278 ? -10.039 -3.131 12.852 1.00 87.31 278 ALA A CA 1
ATOM 2159 C C . ALA A 1 278 ? -8.966 -2.042 12.830 1.00 87.31 278 ALA A C 1
ATOM 2161 O O . ALA A 1 278 ? -8.891 -1.262 11.877 1.00 87.31 278 ALA A O 1
ATOM 2162 N N . ARG A 1 279 ? -8.144 -1.994 13.881 1.00 85.75 279 ARG A N 1
ATOM 2163 C CA . ARG A 1 279 ? -7.072 -1.009 14.049 1.00 85.75 279 ARG A CA 1
ATOM 2164 C C . ARG A 1 279 ? -5.814 -1.660 14.596 1.00 85.75 279 ARG A C 1
ATOM 2166 O O . ARG A 1 279 ? -5.885 -2.483 15.505 1.00 85.75 279 ARG A O 1
ATOM 2173 N N . GLU A 1 280 ? -4.672 -1.281 14.047 1.00 85.44 280 GLU A N 1
ATOM 2174 C CA . GLU A 1 280 ? -3.371 -1.671 14.585 1.00 85.44 280 GLU A CA 1
ATOM 2175 C C . GLU A 1 280 ? -3.163 -0.993 15.942 1.00 85.44 280 GLU A C 1
ATOM 2177 O O . GLU A 1 280 ? -3.418 0.202 16.103 1.00 85.44 280 GLU A O 1
ATOM 2182 N N . VAL A 1 281 ? -2.748 -1.780 16.933 1.00 86.75 281 VAL A N 1
ATOM 2183 C CA . VAL A 1 281 ? -2.448 -1.291 18.284 1.00 86.75 281 VAL A CA 1
ATOM 2184 C C . VAL A 1 281 ? -1.083 -0.615 18.298 1.00 86.75 281 VAL A C 1
ATOM 2186 O O . VAL A 1 281 ? -0.894 0.421 18.937 1.00 86.75 281 VAL A O 1
ATOM 2189 N N . TRP A 1 282 ? -0.133 -1.201 17.578 1.00 84.88 282 TRP A N 1
ATOM 2190 C CA . TRP A 1 282 ? 1.231 -0.717 17.492 1.00 84.88 282 TRP A CA 1
ATOM 2191 C C . TRP A 1 282 ? 1.487 -0.111 16.127 1.00 84.88 282 TRP A C 1
ATOM 2193 O O . TRP A 1 282 ? 1.019 -0.599 15.105 1.00 84.88 282 TRP A O 1
ATOM 2203 N N . GLY A 1 283 ? 2.248 0.968 16.144 1.00 74.44 283 GLY A N 1
ATOM 2204 C CA . GLY A 1 283 ? 2.797 1.581 14.967 1.00 74.44 283 GLY A CA 1
ATOM 2205 C C . GLY A 1 283 ? 3.949 0.757 14.436 1.00 74.44 28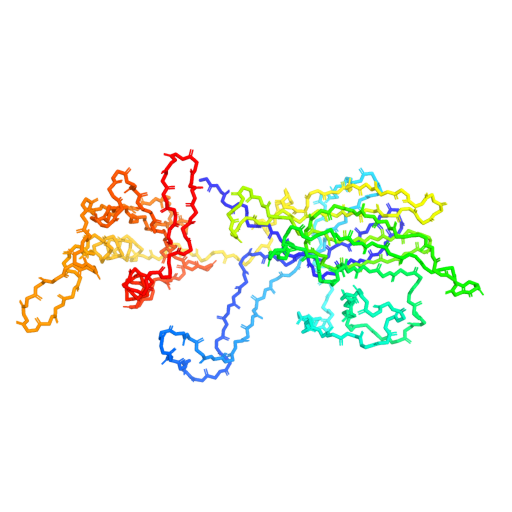3 GLY A C 1
ATOM 2206 O O . GLY A 1 283 ? 4.431 -0.218 15.016 1.00 74.44 283 GLY A O 1
ATOM 2207 N N . GLU A 1 284 ? 4.427 1.232 13.313 1.00 65.25 284 GLU A N 1
ATOM 2208 C CA . GLU A 1 284 ? 5.417 0.594 12.478 1.00 65.25 284 GLU A CA 1
ATOM 2209 C C . GLU A 1 284 ? 6.789 0.340 13.149 1.00 65.25 284 GLU A C 1
ATOM 2211 O O . GLU A 1 284 ? 7.547 -0.509 12.681 1.00 65.25 284 GLU A O 1
ATOM 2216 N N . ARG A 1 285 ? 7.134 1.016 14.257 1.00 66.00 285 ARG A N 1
ATOM 2217 C CA . ARG A 1 285 ? 8.359 0.760 15.049 1.00 66.00 285 ARG A CA 1
ATOM 2218 C C . ARG A 1 285 ? 8.069 0.093 16.396 1.00 66.00 285 ARG A C 1
ATOM 2220 O O . ARG A 1 285 ? 8.973 -0.017 17.230 1.00 66.00 285 ARG A O 1
ATOM 2227 N N . GLY A 1 286 ? 6.835 -0.357 16.610 1.00 74.38 286 GLY A N 1
ATOM 2228 C CA . GLY A 1 286 ? 6.373 -0.914 17.875 1.00 74.38 286 GLY A CA 1
ATOM 2229 C C . GLY A 1 286 ? 6.021 0.141 18.927 1.00 74.38 286 GLY A C 1
ATOM 2230 O O . GLY A 1 286 ? 5.955 -0.197 20.108 1.00 74.38 286 GLY A O 1
ATOM 2231 N N . GLU A 1 287 ? 5.827 1.401 18.531 1.00 81.44 287 GLU A N 1
ATOM 2232 C CA . GLU A 1 287 ? 5.277 2.471 19.365 1.00 81.44 287 GLU A CA 1
ATOM 2233 C C . GLU A 1 287 ? 3.743 2.387 19.465 1.00 81.44 287 GLU A C 1
ATOM 2235 O O . GLU A 1 287 ? 3.106 1.858 18.563 1.00 81.44 287 GLU A O 1
ATOM 2240 N N . PRO A 1 288 ? 3.111 2.903 20.527 1.00 83.88 288 PRO A N 1
ATOM 2241 C CA . PRO A 1 288 ? 1.654 3.059 20.593 1.00 83.88 288 PRO A CA 1
ATOM 2242 C C . PRO A 1 288 ? 1.067 3.797 19.373 1.00 83.88 288 PRO A C 1
ATOM 2244 O O . PRO A 1 288 ? 1.510 4.908 19.078 1.00 83.88 288 PRO A O 1
ATOM 2247 N N . ALA A 1 289 ? 0.073 3.216 18.685 1.00 80.00 289 ALA A N 1
ATOM 2248 C CA . ALA A 1 289 ? -0.539 3.817 17.486 1.00 80.00 289 ALA A CA 1
ATOM 2249 C C . ALA A 1 289 ? -2.026 4.169 17.601 1.00 80.00 289 ALA A C 1
ATOM 2251 O O . ALA A 1 289 ? -2.523 4.916 16.754 1.00 80.00 289 ALA A O 1
ATOM 2252 N N . LEU A 1 290 ? -2.743 3.675 18.614 1.00 78.44 290 LEU A N 1
ATOM 2253 C CA . LEU A 1 290 ? -4.148 4.044 18.786 1.00 78.44 290 LEU A CA 1
ATOM 2254 C C . LEU A 1 290 ? -4.248 5.491 19.254 1.00 78.44 290 LEU A C 1
ATOM 2256 O O . LEU A 1 290 ? -3.632 5.890 20.247 1.00 78.44 290 LEU A O 1
ATOM 2260 N N . GLY A 1 291 ? -5.010 6.275 18.497 1.00 69.62 291 GLY A N 1
ATOM 2261 C CA . GLY A 1 291 ? -5.263 7.673 18.806 1.00 69.62 291 GLY A CA 1
ATOM 2262 C C . GLY A 1 291 ? -6.433 7.816 19.773 1.00 69.62 291 GLY A C 1
ATOM 2263 O O . GLY A 1 291 ? -7.398 7.063 19.691 1.00 69.62 291 GLY A O 1
ATOM 2264 N N . GLU A 1 292 ? -6.406 8.861 20.605 1.00 65.62 292 GLU A N 1
ATOM 2265 C CA . GLU A 1 292 ? -7.484 9.228 21.551 1.00 65.62 292 GLU A CA 1
ATOM 2266 C C . GLU A 1 292 ? -8.868 9.401 20.877 1.00 65.62 292 GLU A C 1
ATOM 2268 O O . GLU A 1 292 ? -9.906 9.406 21.535 1.00 65.62 292 GLU A O 1
ATOM 2273 N N . TYR A 1 293 ? -8.893 9.527 19.548 1.00 72.44 293 TYR A N 1
ATOM 2274 C CA . TYR A 1 293 ? -10.083 9.813 18.751 1.00 72.44 293 TYR A CA 1
ATOM 2275 C C . TYR A 1 293 ? -10.500 8.668 17.813 1.00 72.44 293 TYR A C 1
ATOM 2277 O O . TYR A 1 293 ? -11.422 8.862 17.025 1.00 72.44 293 TYR A O 1
ATOM 2285 N N . ASP A 1 294 ? -9.880 7.480 17.868 1.00 79.94 294 ASP A N 1
ATOM 2286 C CA . ASP A 1 294 ? -10.180 6.392 16.915 1.00 79.94 294 ASP A CA 1
ATOM 2287 C C . ASP A 1 294 ? -11.667 5.985 16.928 1.00 79.94 294 ASP A C 1
ATOM 2289 O O . ASP A 1 294 ? -12.307 5.880 15.877 1.00 79.94 294 ASP A O 1
ATOM 2293 N N . LEU A 1 295 ? -12.267 5.855 18.113 1.00 83.75 295 LEU A N 1
ATOM 2294 C CA . LEU A 1 295 ? -13.702 5.592 18.233 1.00 83.75 295 LEU A CA 1
ATOM 2295 C C . LEU A 1 295 ? -14.565 6.814 17.877 1.00 83.75 295 LEU A C 1
ATOM 2297 O O . LEU A 1 295 ? -15.649 6.638 17.324 1.00 83.75 295 LEU A O 1
ATOM 2301 N N . LEU A 1 296 ? -14.091 8.044 18.094 1.00 81.25 296 LEU A N 1
ATOM 2302 C CA . LEU A 1 296 ? -14.797 9.255 17.658 1.00 81.25 296 LEU A CA 1
ATOM 2303 C C . LEU A 1 296 ? -14.934 9.304 16.126 1.00 81.25 296 LEU A C 1
ATOM 2305 O O . LEU A 1 296 ? -16.010 9.625 15.621 1.00 81.25 296 LEU A O 1
ATOM 2309 N N . PHE A 1 297 ? -13.899 8.909 15.378 1.00 79.75 297 PHE A N 1
ATOM 2310 C CA . PHE A 1 297 ? -13.999 8.781 13.918 1.00 79.75 297 PHE A CA 1
ATOM 2311 C C . PHE A 1 297 ? -14.998 7.721 13.499 1.00 79.75 297 PHE A C 1
ATOM 2313 O O . PHE A 1 297 ? -15.768 7.922 12.557 1.00 79.75 297 PHE A O 1
ATOM 2320 N N . LEU A 1 298 ? -14.999 6.580 14.190 1.00 84.81 298 LEU A N 1
ATOM 2321 C CA . LEU A 1 298 ? -15.977 5.539 13.924 1.00 84.81 298 LEU A CA 1
ATOM 2322 C C . LEU A 1 298 ? -17.402 6.055 14.187 1.00 84.81 298 LEU A C 1
ATOM 2324 O O . LEU A 1 298 ? -18.271 5.853 13.341 1.00 84.81 298 LEU A O 1
ATOM 2328 N N . HIS A 1 299 ? -17.636 6.788 15.284 1.00 85.88 299 HIS A N 1
ATOM 2329 C CA . HIS A 1 299 ? -18.907 7.478 15.547 1.00 85.88 299 HIS A CA 1
ATOM 2330 C C . HIS A 1 299 ? -19.296 8.390 14.379 1.00 85.88 299 HIS A C 1
ATOM 2332 O O . HIS A 1 299 ? -20.416 8.313 13.874 1.00 85.88 299 HIS A O 1
ATOM 2338 N N . GLU A 1 300 ? -18.393 9.259 13.925 1.00 80.19 300 GLU A N 1
ATOM 2339 C CA . GLU A 1 300 ? -18.673 10.196 12.835 1.00 80.19 300 GLU A CA 1
ATOM 2340 C C . GLU A 1 300 ? -19.042 9.465 11.533 1.00 80.19 300 GLU A C 1
ATOM 2342 O O . GLU A 1 300 ? -20.073 9.756 10.922 1.00 80.19 300 GLU A O 1
ATOM 2347 N N . ARG A 1 301 ? -18.281 8.434 11.147 1.00 81.69 301 ARG A N 1
ATOM 2348 C CA . ARG A 1 301 ? -18.566 7.617 9.951 1.00 81.69 301 ARG A CA 1
ATOM 2349 C C . ARG A 1 301 ? -19.896 6.873 10.048 1.00 81.69 301 ARG A C 1
ATOM 2351 O O . ARG A 1 301 ? -20.637 6.778 9.066 1.00 81.69 301 ARG A O 1
ATOM 2358 N N . LEU A 1 302 ? -20.222 6.348 11.229 1.00 84.50 302 LEU A N 1
ATOM 2359 C CA . LEU A 1 302 ? -21.485 5.655 11.466 1.00 84.50 302 LEU A CA 1
ATOM 2360 C C . LEU A 1 302 ? -22.674 6.625 11.527 1.00 84.50 302 LEU A C 1
ATOM 2362 O O . LEU A 1 302 ? -23.749 6.289 11.036 1.00 84.50 302 LEU A O 1
ATOM 2366 N N . SER A 1 303 ? -22.521 7.817 12.091 1.00 80.00 303 SER A N 1
ATOM 2367 C CA . SER A 1 303 ? -23.616 8.791 12.240 1.00 80.00 303 SER A CA 1
ATOM 2368 C C . SER A 1 303 ? -23.942 9.532 10.940 1.00 80.00 303 SER A C 1
ATOM 2370 O O . SER A 1 303 ? -25.109 9.801 10.664 1.00 80.00 303 SER A O 1
ATOM 2372 N N . THR A 1 304 ? -22.944 9.792 10.095 1.00 74.19 304 THR A N 1
ATOM 2373 C CA . THR A 1 304 ? -23.119 10.475 8.798 1.00 74.19 304 THR A CA 1
ATOM 2374 C C . THR A 1 304 ? -23.599 9.553 7.675 1.00 74.19 304 THR A C 1
ATOM 2376 O O . THR A 1 304 ? -23.861 10.012 6.564 1.00 74.19 304 THR A O 1
ATOM 2379 N N . GLY A 1 305 ? -23.693 8.243 7.924 1.00 68.44 305 GLY A N 1
ATOM 2380 C CA . GLY A 1 305 ? -23.985 7.261 6.879 1.00 68.44 305 GLY A CA 1
ATOM 2381 C C . GLY A 1 305 ? -22.873 7.140 5.827 1.00 68.44 305 GLY A C 1
ATOM 2382 O O . GLY A 1 305 ? -23.059 6.436 4.836 1.00 68.44 305 GLY A O 1
ATOM 2383 N N . MET A 1 306 ? -21.709 7.775 6.045 1.00 54.88 306 MET A N 1
ATOM 2384 C CA . MET A 1 306 ? -20.482 7.602 5.258 1.00 54.88 306 MET A CA 1
ATOM 2385 C C . MET A 1 306 ? -19.805 6.284 5.621 1.00 54.88 306 MET A C 1
ATOM 2387 O O . MET A 1 306 ? -18.673 6.208 6.104 1.00 54.88 306 MET A O 1
ATOM 2391 N N . THR A 1 307 ? -20.539 5.206 5.417 1.00 56.41 307 THR A N 1
ATOM 2392 C CA . THR A 1 307 ? -20.016 3.870 5.595 1.00 56.41 307 THR A CA 1
ATOM 2393 C C . THR A 1 307 ? -19.550 3.432 4.211 1.00 56.41 307 THR A C 1
ATOM 2395 O O . THR A 1 307 ? -20.348 3.001 3.382 1.00 56.41 307 THR A O 1
ATOM 2398 N N . ASP A 1 308 ? -18.256 3.599 3.924 1.00 55.19 308 ASP A N 1
ATOM 2399 C CA . ASP A 1 308 ? -17.583 2.874 2.838 1.00 55.19 308 ASP A CA 1
ATOM 2400 C C . ASP A 1 308 ? -17.572 1.386 3.211 1.00 55.19 308 ASP A C 1
ATOM 2402 O O . ASP A 1 308 ? -16.559 0.819 3.603 1.00 55.19 308 ASP A O 1
ATOM 2406 N N . VAL A 1 309 ? -18.753 0.776 3.167 1.00 61.88 309 VAL A N 1
ATOM 2407 C CA . VAL A 1 309 ? -18.961 -0.604 3.564 1.00 61.88 309 VAL A CA 1
ATOM 2408 C C . VAL A 1 309 ? -18.418 -1.507 2.474 1.00 61.88 309 VAL A C 1
ATOM 2410 O O . VAL A 1 309 ? -18.838 -1.404 1.317 1.00 61.88 309 VAL A O 1
ATOM 2413 N N . ARG A 1 310 ? -17.533 -2.434 2.836 1.00 62.16 310 ARG A N 1
ATOM 2414 C CA . ARG A 1 310 ? -17.091 -3.498 1.927 1.00 62.16 310 ARG A CA 1
ATOM 2415 C C . ARG A 1 310 ? -17.435 -4.858 2.506 1.00 62.16 310 ARG A C 1
ATOM 2417 O O . ARG A 1 310 ? -17.330 -5.058 3.706 1.00 62.16 310 ARG A O 1
ATOM 2424 N N . GLU A 1 311 ? -17.863 -5.775 1.654 1.00 60.31 311 GLU A N 1
ATOM 2425 C CA . GLU A 1 311 ? -18.138 -7.154 2.050 1.00 60.31 311 GLU A CA 1
ATOM 2426 C C . GLU A 1 311 ? -16.804 -7.898 2.196 1.00 60.31 311 GLU A C 1
ATOM 2428 O O . GLU A 1 311 ? -16.012 -7.956 1.257 1.00 60.31 311 GLU A O 1
ATOM 2433 N N . GLY A 1 312 ? -16.522 -8.373 3.404 1.00 61.03 312 GLY A N 1
ATOM 2434 C CA . GLY A 1 312 ? -15.404 -9.238 3.743 1.00 61.03 312 GLY A CA 1
ATOM 2435 C C . GLY A 1 312 ? -15.680 -10.692 3.358 1.00 61.03 312 GLY A C 1
ATOM 2436 O O . GLY A 1 312 ? -16.795 -11.062 2.990 1.00 61.03 312 GLY A O 1
ATOM 2437 N N . SER A 1 313 ? -14.650 -11.531 3.470 1.00 50.41 313 SER A N 1
ATOM 2438 C CA . SER A 1 313 ? -14.659 -12.931 3.020 1.00 50.41 313 SER A CA 1
ATOM 2439 C C . SER A 1 313 ? -15.732 -13.810 3.674 1.00 50.41 313 SER A C 1
ATOM 2441 O O . SER A 1 313 ? -16.169 -14.779 3.059 1.00 50.41 313 SER A O 1
ATOM 2443 N N . ASP A 1 314 ? -16.200 -13.440 4.869 1.00 63.53 314 ASP A N 1
ATOM 2444 C CA . ASP A 1 314 ? -17.166 -14.214 5.661 1.00 63.53 314 ASP A CA 1
ATOM 2445 C C . ASP A 1 314 ? -18.577 -13.584 5.675 1.00 63.53 314 ASP A C 1
ATOM 2447 O O . ASP A 1 314 ? -19.392 -13.873 6.551 1.00 63.53 314 ASP A O 1
ATOM 2451 N N . GLY A 1 315 ? -18.874 -12.678 4.732 1.00 61.16 315 GLY A N 1
ATOM 2452 C CA . GLY A 1 315 ? -20.134 -11.917 4.702 1.00 61.16 315 GLY A CA 1
ATOM 2453 C C . GLY A 1 315 ? -20.209 -10.796 5.750 1.00 61.16 315 GLY A C 1
ATOM 2454 O O . GLY A 1 315 ? -21.254 -10.165 5.925 1.00 61.16 315 GLY A O 1
ATOM 2455 N N . GLU A 1 316 ? -19.103 -10.535 6.452 1.00 70.81 316 GLU A N 1
ATOM 2456 C CA . GLU A 1 316 ? -18.940 -9.376 7.328 1.00 70.81 316 GLU A CA 1
ATOM 2457 C C . GLU A 1 316 ? -18.797 -8.092 6.509 1.00 70.81 316 GLU A C 1
ATOM 2459 O O . GLU A 1 316 ? -18.363 -8.101 5.365 1.00 70.81 316 GLU A O 1
ATOM 2464 N N . LEU A 1 317 ? -19.153 -6.960 7.094 1.00 70.06 317 LEU A N 1
ATOM 2465 C CA . LEU A 1 317 ? -19.067 -5.655 6.468 1.00 70.06 317 LEU A CA 1
ATOM 2466 C C . LEU A 1 317 ? -17.951 -4.832 7.112 1.00 70.06 317 LEU A C 1
ATOM 2468 O O . LEU A 1 317 ? -18.091 -4.349 8.232 1.00 70.06 317 LEU A O 1
ATOM 2472 N N . LEU A 1 318 ? -16.847 -4.652 6.399 1.00 69.44 318 LEU A N 1
ATOM 2473 C CA . LEU A 1 318 ? -15.725 -3.837 6.844 1.00 69.44 318 LEU A CA 1
ATOM 2474 C C . LEU A 1 318 ? -16.116 -2.356 6.821 1.00 69.44 318 LEU A C 1
ATOM 2476 O O . LEU A 1 318 ? -16.610 -1.863 5.799 1.00 69.44 318 LEU A O 1
ATOM 2480 N N . VAL A 1 319 ? -15.900 -1.678 7.953 1.00 66.31 319 VAL A N 1
ATOM 2481 C CA . VAL A 1 319 ? -16.130 -0.238 8.154 1.00 66.31 319 VAL A CA 1
ATOM 2482 C C . VAL A 1 319 ? -14.817 0.462 8.430 1.00 66.31 319 VAL A C 1
ATOM 2484 O O . VAL A 1 319 ? -14.185 0.231 9.483 1.00 66.31 319 VAL A O 1
#